Protein AF-A0A3S5DZ19-F1 (afdb_monomer_lite)

Sequence (237 aa):
MYEDTLISDLDTAAKLYGNTVQTATYEDATFFAKGDQDLDKLIEKIKALDIPWNYYDLVKSSSNYPALQKSISSMFQVANYLFIGSLIFASLLLTLLLVLWLNARRREVGILLALGLSKVQIAGQFVAELVMISIPAFLLSYGVAGLLAKAVGDTVLKNVTSGIAKQMAQESSAANLGGGAEAESFSKTLTDIHMDIQPSQLLVIVLVGGLLLILVSILSSQWLLHKKPKELLVDVE

Radius of gyration: 31.12 Å; chains: 1; bounding box: 56×42×101 Å

Secondary structure (DSSP, 8-state):
---------HHHHHHHTT--TTTPPPS----PPPTTS-HHHHHHHHHTSS--TTS-----TTTS-HHHHHHHHHHHHHHHHHHHHHHHHHHHHHHHHHHHHHHHTHHHHHHHHHTT--HHHHHHHHHHHHHHHHHHHHHHHHHHHHHHHHHHHHHHHHHHHHHHHHHHHHHHHHTT----HHHHHGGGS---------HHHHHHHHHHHHHHHHHHHHHHHHHHHTS-HHHHHHTT-

Organism: NCBI:txid78535

pLDDT: mean 70.35, std 13.46, range [38.16, 88.81]

Structure (mmCIF, N/CA/C/O backbone):
data_AF-A0A3S5DZ19-F1
#
_entry.id   AF-A0A3S5DZ19-F1
#
loop_
_atom_site.group_PDB
_atom_site.id
_atom_site.type_symbol
_atom_site.label_atom_id
_atom_site.label_alt_id
_atom_site.label_comp_id
_atom_site.label_asym_id
_atom_site.label_entity_id
_atom_site.label_seq_id
_atom_site.pdbx_PDB_ins_code
_atom_site.Cartn_x
_atom_site.Cartn_y
_atom_site.Cartn_z
_atom_site.occupancy
_atom_site.B_iso_or_equiv
_atom_site.auth_seq_id
_atom_site.auth_comp_id
_atom_site.auth_asym_id
_atom_site.auth_atom_id
_atom_site.pdbx_PDB_model_num
ATOM 1 N N . MET A 1 1 ? 22.708 19.671 -41.257 1.00 38.16 1 MET A N 1
ATOM 2 C CA . MET A 1 1 ? 22.279 19.088 -42.542 1.00 38.16 1 MET A CA 1
ATOM 3 C C . MET A 1 1 ? 20.904 18.502 -42.303 1.00 38.16 1 MET A C 1
ATOM 5 O O . MET A 1 1 ? 20.713 17.931 -41.240 1.00 38.16 1 MET A O 1
ATOM 9 N N . TYR A 1 2 ? 19.946 18.755 -43.191 1.00 42.91 2 TYR A N 1
ATOM 10 C CA . TYR A 1 2 ? 18.618 18.148 -43.096 1.00 42.91 2 TYR A CA 1
ATOM 11 C C . TYR A 1 2 ? 18.721 16.746 -43.689 1.00 42.91 2 TYR A C 1
ATOM 13 O O . TYR A 1 2 ? 19.222 16.597 -44.801 1.00 42.91 2 TYR A O 1
ATOM 21 N N . GLU A 1 3 ? 18.346 15.741 -42.911 1.00 55.59 3 GLU A N 1
ATOM 22 C CA . GLU A 1 3 ? 18.339 14.346 -43.328 1.00 55.59 3 GLU A CA 1
ATOM 23 C C . GLU A 1 3 ? 16.883 13.954 -43.565 1.00 55.59 3 GLU A C 1
ATOM 25 O O . GLU A 1 3 ? 16.074 13.955 -42.637 1.00 55.59 3 GLU A O 1
ATOM 30 N N . ASP A 1 4 ? 16.533 13.693 -44.822 1.00 62.00 4 ASP A N 1
ATOM 31 C CA . ASP A 1 4 ? 15.195 13.241 -45.188 1.00 62.00 4 ASP A CA 1
ATOM 32 C C . ASP A 1 4 ? 15.165 11.712 -45.129 1.00 62.00 4 ASP A C 1
ATOM 34 O O . ASP A 1 4 ? 15.813 11.024 -45.917 1.00 62.00 4 ASP A O 1
ATOM 38 N N . THR A 1 5 ? 14.416 11.170 -44.169 1.00 77.19 5 THR A N 1
ATOM 39 C CA . THR A 1 5 ? 14.221 9.722 -44.024 1.00 77.19 5 THR A CA 1
ATOM 40 C C . THR A 1 5 ? 13.045 9.264 -44.881 1.00 77.19 5 THR A C 1
ATOM 42 O O . THR A 1 5 ? 11.920 9.733 -44.701 1.00 77.19 5 THR A O 1
ATOM 45 N N . LEU A 1 6 ? 13.281 8.312 -45.785 1.00 71.56 6 LEU A N 1
ATOM 46 C CA . LEU A 1 6 ? 12.246 7.700 -46.617 1.00 71.56 6 LEU A CA 1
ATOM 47 C C . LEU A 1 6 ? 12.079 6.223 -46.245 1.00 71.56 6 LEU A C 1
ATOM 49 O O . LEU A 1 6 ? 13.040 5.461 -46.263 1.00 71.56 6 LEU A O 1
ATOM 53 N N . ILE A 1 7 ? 10.851 5.819 -45.915 1.00 82.00 7 ILE A N 1
ATOM 54 C CA . ILE A 1 7 ? 10.509 4.440 -45.540 1.00 82.00 7 ILE A CA 1
ATOM 55 C C . ILE A 1 7 ? 9.793 3.790 -46.725 1.00 82.00 7 ILE A C 1
ATOM 57 O O . ILE A 1 7 ? 8.802 4.326 -47.223 1.00 82.00 7 ILE A O 1
ATOM 61 N N . SER A 1 8 ? 10.287 2.643 -47.186 1.00 83.19 8 SER A N 1
ATOM 62 C CA . SER A 1 8 ? 9.725 1.916 -48.327 1.00 83.19 8 SER A CA 1
ATOM 63 C C . SER A 1 8 ? 9.872 0.405 -48.151 1.00 83.19 8 SER A C 1
ATOM 65 O O . SER A 1 8 ? 10.503 -0.062 -47.201 1.00 83.19 8 SER A O 1
ATOM 67 N N . ASP A 1 9 ? 9.256 -0.362 -49.046 1.00 86.88 9 ASP A N 1
ATOM 68 C CA . ASP A 1 9 ? 9.395 -1.812 -49.079 1.00 86.88 9 ASP A CA 1
ATOM 69 C C . ASP A 1 9 ? 10.802 -2.242 -49.536 1.00 86.88 9 ASP A C 1
ATOM 71 O O . ASP A 1 9 ? 11.569 -1.473 -50.124 1.00 86.88 9 ASP A O 1
ATOM 75 N N . LEU A 1 10 ? 11.136 -3.503 -49.256 1.00 82.81 10 LEU A N 1
ATOM 76 C CA . LEU A 1 10 ? 12.466 -4.061 -49.493 1.00 82.81 10 LEU A CA 1
ATOM 77 C C . LEU A 1 10 ? 12.832 -4.114 -50.985 1.00 82.81 10 LEU A C 1
ATOM 79 O O . LEU A 1 10 ? 13.998 -3.926 -51.332 1.00 82.81 10 LEU A O 1
ATOM 83 N N . ASP A 1 11 ? 11.851 -4.356 -51.862 1.00 83.88 11 ASP A N 1
ATOM 84 C CA . ASP A 1 11 ? 12.062 -4.415 -53.311 1.00 83.88 11 ASP A CA 1
ATOM 85 C C . ASP A 1 11 ? 12.388 -3.028 -53.868 1.00 83.88 11 ASP A C 1
ATOM 87 O O . ASP A 1 11 ? 13.305 -2.874 -54.682 1.00 83.88 11 ASP A O 1
ATOM 91 N N . THR A 1 12 ? 11.655 -2.010 -53.421 1.00 83.81 12 THR A N 1
ATOM 92 C CA . THR A 1 12 ? 11.880 -0.614 -53.805 1.00 83.81 12 THR A CA 1
ATOM 93 C C . THR A 1 12 ? 13.217 -0.103 -53.272 1.00 83.81 12 THR A C 1
ATOM 95 O O . THR A 1 12 ? 13.976 0.506 -54.031 1.00 83.81 12 THR A O 1
ATOM 98 N N . ALA A 1 13 ? 13.555 -0.413 -52.016 1.00 82.81 13 ALA A N 1
ATOM 99 C CA . ALA A 1 13 ? 14.845 -0.060 -51.425 1.00 82.81 13 ALA A CA 1
ATOM 100 C C . ALA A 1 13 ? 16.015 -0.726 -52.170 1.00 82.81 13 ALA A C 1
ATOM 102 O O . ALA A 1 13 ? 16.969 -0.048 -52.550 1.00 82.81 13 ALA A O 1
ATOM 103 N N . ALA A 1 14 ? 15.927 -2.027 -52.465 1.00 81.75 14 ALA A N 1
ATOM 104 C CA . ALA A 1 14 ? 16.977 -2.736 -53.197 1.00 81.75 14 ALA A CA 1
ATOM 105 C C . ALA A 1 14 ? 17.193 -2.151 -54.604 1.00 81.75 14 ALA A C 1
ATOM 107 O O . ALA A 1 14 ? 18.335 -1.888 -54.989 1.00 81.75 14 ALA A O 1
ATOM 108 N N . LYS A 1 15 ? 16.107 -1.863 -55.340 1.00 83.94 15 LYS A N 1
ATOM 109 C CA . LYS A 1 15 ? 16.171 -1.250 -56.679 1.00 83.94 15 LYS A CA 1
ATOM 110 C C . LYS A 1 15 ? 16.785 0.145 -56.667 1.00 83.94 15 LYS A C 1
ATOM 112 O O . LYS A 1 15 ? 17.516 0.478 -57.597 1.00 83.94 15 LYS A O 1
ATOM 117 N N . LEU A 1 16 ? 16.509 0.947 -55.636 1.00 81.19 16 LEU A N 1
ATOM 118 C CA . LEU A 1 16 ? 17.067 2.295 -55.495 1.00 81.19 16 LEU A CA 1
ATOM 119 C C . LEU A 1 16 ? 18.602 2.273 -55.435 1.00 81.19 16 LEU A C 1
ATOM 121 O O . LEU A 1 16 ? 19.254 3.133 -56.019 1.00 81.19 16 LEU A O 1
ATOM 125 N N . TYR A 1 17 ? 19.170 1.246 -54.801 1.00 77.06 17 TYR A N 1
ATOM 126 C CA . TYR A 1 17 ? 20.616 1.019 -54.733 1.00 77.06 17 TYR A CA 1
ATOM 127 C C . TYR A 1 17 ? 21.171 0.187 -55.904 1.00 77.06 17 TYR A C 1
ATOM 129 O O . TYR A 1 17 ? 22.333 -0.211 -55.875 1.00 77.06 17 TYR A O 1
ATOM 137 N N . GLY A 1 18 ? 20.365 -0.086 -56.938 1.00 80.38 18 GLY A N 1
ATOM 138 C CA . GLY A 1 18 ? 20.775 -0.876 -58.104 1.00 80.38 18 GLY A CA 1
ATOM 139 C C . GLY A 1 18 ? 20.931 -2.376 -57.831 1.00 80.38 18 GLY A C 1
ATOM 140 O O . GLY A 1 18 ? 21.549 -3.079 -58.628 1.00 80.38 18 GLY A O 1
ATOM 141 N N . ASN A 1 19 ? 20.371 -2.871 -56.725 1.00 81.38 19 ASN A N 1
ATOM 142 C CA . ASN A 1 19 ? 20.463 -4.259 -56.285 1.00 81.38 19 ASN A CA 1
ATOM 143 C C . ASN A 1 19 ? 19.134 -5.010 -56.454 1.00 81.38 19 ASN A C 1
ATOM 145 O O . ASN A 1 19 ? 18.061 -4.432 -56.627 1.00 81.38 19 ASN A O 1
ATOM 149 N N . THR A 1 20 ? 19.208 -6.337 -56.371 1.00 80.38 20 THR A N 1
ATOM 150 C CA . THR A 1 20 ? 18.035 -7.194 -56.152 1.00 80.38 20 THR A CA 1
ATOM 151 C C . THR A 1 20 ? 17.907 -7.499 -54.662 1.00 80.38 20 THR A C 1
ATOM 153 O O . THR A 1 20 ? 18.898 -7.432 -53.940 1.00 80.38 20 THR A O 1
ATOM 156 N N . VAL A 1 21 ? 16.722 -7.893 -54.190 1.00 73.88 21 VAL A N 1
ATOM 157 C CA . VAL A 1 21 ? 16.501 -8.289 -52.781 1.00 73.88 21 VAL A CA 1
ATOM 158 C C . VAL A 1 21 ? 17.480 -9.375 -52.303 1.00 73.88 21 VAL A C 1
ATOM 160 O O . VAL A 1 21 ? 17.813 -9.448 -51.130 1.00 73.88 21 VAL A O 1
ATOM 163 N N . GLN A 1 22 ? 17.988 -10.207 -53.212 1.00 72.94 22 GLN A N 1
ATOM 164 C CA . GLN A 1 22 ? 18.919 -11.293 -52.886 1.00 72.94 22 GLN A CA 1
ATOM 165 C C . GLN A 1 22 ? 20.384 -10.839 -52.819 1.00 72.94 22 GLN A C 1
ATOM 167 O O . GLN A 1 22 ? 21.207 -11.532 -52.229 1.00 72.94 22 GLN A O 1
ATOM 172 N N . THR A 1 23 ? 20.718 -9.703 -53.437 1.00 73.94 23 THR A N 1
ATOM 173 C CA . THR A 1 23 ? 22.086 -9.160 -53.498 1.00 73.94 23 THR A CA 1
ATOM 174 C C . THR A 1 23 ? 22.256 -7.892 -52.667 1.00 73.94 23 THR A C 1
ATOM 176 O O . THR A 1 23 ? 23.359 -7.360 -52.592 1.00 73.94 23 THR A O 1
ATOM 179 N N . ALA A 1 24 ? 21.173 -7.384 -52.080 1.00 75.81 24 ALA A N 1
ATOM 180 C CA . ALA A 1 24 ? 21.202 -6.226 -51.207 1.00 75.81 24 ALA A CA 1
ATOM 181 C C . ALA A 1 24 ? 21.852 -6.588 -49.864 1.00 75.81 24 ALA A C 1
ATOM 183 O O . ALA A 1 24 ? 21.529 -7.605 -49.251 1.00 75.81 24 ALA A O 1
ATOM 184 N N . THR A 1 25 ? 22.759 -5.731 -49.400 1.00 74.31 25 THR A N 1
ATOM 185 C CA . THR A 1 25 ? 23.311 -5.820 -48.048 1.00 74.31 25 THR A CA 1
ATOM 186 C C . THR A 1 25 ? 22.323 -5.183 -47.082 1.00 74.31 25 THR A C 1
ATOM 188 O O . THR A 1 25 ? 21.996 -4.006 -47.222 1.00 74.31 25 THR A O 1
ATOM 191 N N . TYR A 1 26 ? 21.857 -5.959 -46.109 1.00 73.94 26 TYR A N 1
ATOM 192 C CA . TYR A 1 26 ? 21.023 -5.466 -45.019 1.00 73.94 26 TYR A CA 1
ATOM 193 C C . TYR A 1 26 ? 21.904 -5.158 -43.816 1.00 73.94 26 TYR A C 1
ATOM 195 O O . TYR A 1 26 ? 22.732 -5.983 -43.436 1.00 73.94 26 TYR A O 1
ATOM 203 N N . GLU A 1 27 ? 21.732 -3.966 -43.256 1.00 70.69 27 GLU A N 1
ATOM 204 C CA . GLU A 1 27 ? 22.494 -3.503 -42.096 1.00 70.69 27 GLU A CA 1
ATOM 205 C C . GLU A 1 27 ? 21.932 -4.105 -40.804 1.00 70.69 27 GLU A C 1
ATOM 207 O O . GLU A 1 27 ? 22.664 -4.754 -40.066 1.00 70.69 27 GLU A O 1
ATOM 212 N N . ASP A 1 28 ? 20.610 -4.016 -40.616 1.00 72.38 28 ASP A N 1
ATOM 213 C CA . ASP A 1 28 ? 19.926 -4.489 -39.413 1.00 72.38 28 ASP A CA 1
ATOM 214 C C . ASP A 1 28 ? 18.704 -5.361 -39.727 1.00 72.38 28 ASP A C 1
ATOM 216 O O . ASP A 1 28 ? 17.971 -5.146 -40.696 1.00 72.38 28 ASP A O 1
ATOM 220 N N . ALA A 1 29 ? 18.429 -6.320 -38.838 1.00 76.69 29 ALA A N 1
ATOM 221 C CA . ALA A 1 29 ? 17.203 -7.112 -38.838 1.00 76.69 29 ALA A CA 1
ATOM 222 C C . ALA A 1 29 ? 16.607 -7.167 -37.425 1.00 76.69 29 ALA A C 1
ATOM 224 O O . ALA A 1 29 ? 17.238 -7.642 -36.481 1.00 76.69 29 ALA A O 1
ATOM 225 N N . THR A 1 30 ? 15.365 -6.698 -37.277 1.00 77.00 30 THR A N 1
ATOM 226 C CA . THR A 1 30 ? 14.659 -6.692 -35.987 1.00 77.00 30 THR A CA 1
ATOM 227 C C . THR A 1 30 ? 13.645 -7.828 -35.918 1.00 77.00 30 THR A C 1
ATOM 229 O O . THR A 1 30 ? 12.773 -7.950 -36.777 1.00 77.00 30 THR A O 1
ATOM 232 N N . PHE A 1 31 ? 13.718 -8.630 -34.854 1.00 78.25 31 PHE A N 1
ATOM 233 C CA . PHE A 1 31 ? 12.795 -9.735 -34.597 1.00 78.25 31 PHE A CA 1
ATOM 234 C C . PHE A 1 31 ? 12.002 -9.491 -33.312 1.00 78.25 31 PHE A C 1
ATOM 236 O O . PHE A 1 31 ? 12.565 -9.131 -32.278 1.00 78.25 31 PHE A O 1
ATOM 243 N N . PHE A 1 32 ? 10.691 -9.733 -33.359 1.00 73.62 32 PHE A N 1
ATOM 244 C CA . PHE A 1 32 ? 9.799 -9.560 -32.213 1.00 73.62 32 PHE A CA 1
ATOM 245 C C . PHE A 1 32 ? 9.450 -10.913 -31.585 1.00 73.62 32 PHE A C 1
ATOM 247 O O . PHE A 1 32 ? 8.895 -11.794 -32.243 1.00 73.62 32 PHE A O 1
ATOM 254 N N . ALA A 1 33 ? 9.750 -11.072 -30.295 1.00 72.25 33 ALA A N 1
ATOM 255 C CA . ALA A 1 33 ? 9.323 -12.228 -29.513 1.00 72.25 33 ALA A CA 1
ATOM 256 C C . ALA A 1 33 ? 7.895 -12.025 -28.979 1.00 72.25 33 ALA A C 1
ATOM 258 O O . ALA A 1 33 ? 7.513 -10.913 -28.608 1.00 72.25 33 ALA A O 1
ATOM 259 N N . LYS A 1 34 ? 7.104 -13.103 -28.897 1.00 72.31 34 LYS A N 1
ATOM 260 C CA . LYS A 1 34 ? 5.821 -13.074 -28.176 1.00 72.31 34 LYS A CA 1
ATOM 261 C C . LYS A 1 34 ? 6.078 -12.860 -26.678 1.00 72.31 34 LYS A C 1
ATOM 263 O O . LYS A 1 34 ? 7.002 -13.449 -26.123 1.00 72.31 34 LYS A O 1
ATOM 268 N N . GLY A 1 35 ? 5.271 -12.004 -26.043 1.00 59.75 35 GLY A N 1
ATOM 269 C CA . GLY A 1 35 ? 5.523 -11.469 -24.695 1.00 59.75 35 GLY A CA 1
ATOM 270 C C . GLY A 1 35 ? 5.479 -12.471 -23.534 1.00 59.75 35 GLY A C 1
ATOM 271 O O . GLY A 1 35 ? 5.797 -12.094 -22.412 1.00 59.75 35 GLY A O 1
ATOM 272 N N . ASP A 1 36 ? 5.099 -13.725 -23.777 1.00 63.50 36 ASP A N 1
ATOM 273 C CA . ASP A 1 36 ? 5.035 -14.803 -22.784 1.00 63.50 36 ASP A CA 1
ATOM 274 C C . ASP A 1 36 ? 6.300 -15.682 -22.738 1.00 63.50 36 ASP A C 1
ATOM 276 O O . ASP A 1 36 ? 6.377 -16.602 -21.923 1.00 63.50 36 ASP A O 1
ATOM 280 N N . GLN A 1 37 ? 7.296 -15.424 -23.595 1.00 65.06 37 GLN A N 1
ATOM 281 C CA . GLN A 1 37 ? 8.499 -16.251 -23.685 1.00 65.06 37 GLN A CA 1
ATOM 282 C C . GLN A 1 37 ? 9.704 -15.670 -22.944 1.00 65.06 37 GLN A C 1
ATOM 284 O O . GLN A 1 37 ? 9.968 -14.469 -22.946 1.00 65.06 37 GLN A O 1
ATOM 289 N N . ASP A 1 38 ? 10.481 -16.576 -22.352 1.00 71.69 38 ASP A N 1
ATOM 290 C CA . ASP A 1 38 ? 11.775 -16.288 -21.743 1.00 71.69 38 ASP A CA 1
ATOM 291 C C . ASP A 1 38 ? 12.784 -15.892 -22.836 1.00 71.69 38 ASP A C 1
ATOM 293 O O . ASP A 1 38 ? 13.252 -16.723 -23.623 1.00 71.69 38 ASP A O 1
ATOM 297 N N . LEU A 1 39 ? 13.073 -14.591 -22.904 1.00 68.81 39 LEU A N 1
ATOM 298 C CA . LEU A 1 39 ? 13.900 -13.990 -23.947 1.00 68.81 39 LEU A CA 1
ATOM 299 C C . LEU A 1 39 ? 15.351 -14.495 -23.907 1.00 68.81 39 LEU A C 1
ATOM 301 O O . LEU A 1 39 ? 15.996 -14.549 -24.952 1.00 68.81 39 LEU A O 1
ATOM 305 N N . ASP A 1 40 ? 15.856 -14.902 -22.739 1.00 71.44 40 ASP A N 1
ATOM 306 C CA . ASP A 1 40 ? 17.218 -15.431 -22.603 1.00 71.44 40 ASP A CA 1
ATOM 307 C C . ASP A 1 40 ? 17.328 -16.827 -23.223 1.00 71.44 40 ASP A C 1
ATOM 309 O O . ASP A 1 40 ? 18.227 -17.088 -24.027 1.00 71.44 40 ASP A O 1
ATOM 313 N N . LYS A 1 41 ? 16.333 -17.686 -22.971 1.00 76.69 41 LYS A N 1
ATOM 314 C CA . LYS A 1 41 ? 16.242 -19.009 -23.613 1.00 76.69 41 LYS A CA 1
ATOM 315 C C . LYS A 1 41 ? 16.015 -18.919 -25.118 1.00 76.69 41 LYS A C 1
ATOM 317 O O . LYS A 1 41 ? 16.477 -19.779 -25.866 1.00 76.69 41 LYS A O 1
ATOM 322 N N . LEU A 1 42 ? 15.278 -17.907 -25.578 1.00 78.62 42 LEU A N 1
ATOM 323 C CA . LEU A 1 42 ? 15.067 -17.679 -27.007 1.00 78.62 42 LEU A CA 1
ATOM 324 C C . LEU A 1 42 ? 16.378 -17.296 -27.706 1.00 78.62 42 LEU A C 1
ATOM 326 O O . LEU A 1 42 ? 16.678 -17.834 -28.767 1.00 78.62 42 LEU A O 1
ATOM 330 N N . ILE A 1 43 ? 17.175 -16.418 -27.098 1.00 77.44 43 ILE A N 1
ATOM 331 C CA . ILE A 1 43 ? 18.477 -15.998 -27.635 1.00 77.44 43 ILE A CA 1
ATOM 332 C C . ILE A 1 43 ? 19.462 -17.162 -27.682 1.00 77.44 43 ILE A C 1
ATOM 334 O O . ILE A 1 43 ? 20.174 -17.314 -28.673 1.00 77.44 43 ILE A O 1
ATOM 338 N N . GLU A 1 44 ? 19.481 -18.005 -26.651 1.00 79.81 44 GLU A N 1
ATOM 339 C CA . GLU A 1 44 ? 20.310 -19.213 -26.630 1.00 79.81 44 GLU A CA 1
ATOM 340 C C . GLU A 1 44 ? 19.943 -20.163 -27.778 1.00 79.81 44 GLU A C 1
ATOM 342 O O . GLU A 1 44 ? 20.818 -20.627 -28.509 1.00 79.81 44 GLU A O 1
ATOM 347 N N . LYS A 1 45 ? 18.639 -20.370 -28.014 1.00 81.00 45 LYS A N 1
ATOM 348 C CA . LYS A 1 45 ? 18.156 -21.140 -29.167 1.00 81.00 45 LYS A CA 1
ATOM 349 C C . LYS A 1 45 ? 18.555 -20.507 -30.492 1.00 81.00 45 LYS A C 1
ATOM 351 O O . LYS A 1 45 ? 18.927 -21.245 -31.392 1.00 81.00 45 LYS A O 1
ATOM 356 N N . ILE A 1 46 ? 18.484 -19.180 -30.616 1.00 81.12 46 ILE A N 1
ATOM 357 C CA . ILE A 1 46 ? 18.851 -18.479 -31.851 1.00 81.12 46 ILE A CA 1
ATOM 358 C C . ILE A 1 46 ? 20.344 -18.652 -32.138 1.00 81.12 46 ILE A C 1
ATOM 360 O O . ILE A 1 46 ? 20.695 -19.029 -33.249 1.00 81.12 46 ILE A O 1
ATOM 364 N N . LYS A 1 47 ? 21.213 -18.473 -31.137 1.00 78.88 47 LYS A N 1
ATOM 365 C CA . LYS A 1 47 ? 22.667 -18.673 -31.277 1.00 78.88 47 LYS A CA 1
ATOM 366 C C . LYS A 1 47 ? 23.061 -20.108 -31.634 1.00 78.88 47 LYS A C 1
ATOM 368 O O . LYS A 1 47 ? 24.133 -20.317 -32.187 1.00 78.88 47 LYS A O 1
ATOM 373 N N . ALA A 1 48 ? 22.205 -21.082 -31.331 1.00 81.88 48 ALA A N 1
ATOM 374 C CA . ALA A 1 48 ? 22.403 -22.473 -31.719 1.00 81.88 48 ALA A CA 1
ATOM 375 C C . ALA A 1 48 ? 22.057 -22.765 -33.195 1.00 81.88 48 ALA A C 1
ATOM 377 O O . ALA A 1 48 ? 22.298 -23.884 -33.648 1.00 81.88 48 ALA A O 1
ATOM 378 N N . LEU A 1 49 ? 21.493 -21.808 -33.950 1.00 81.69 49 LEU A N 1
ATOM 379 C CA . LEU A 1 49 ? 21.323 -21.959 -35.398 1.00 81.69 49 LEU A CA 1
ATOM 380 C C . LEU A 1 49 ? 22.669 -21.834 -36.122 1.00 81.69 49 LEU A C 1
ATOM 382 O O . LEU A 1 49 ? 23.553 -21.082 -35.707 1.00 81.69 49 LEU A O 1
ATOM 386 N N . ASP A 1 50 ? 22.766 -22.539 -37.250 1.00 76.81 50 ASP A N 1
ATOM 387 C CA . ASP A 1 50 ? 23.906 -22.528 -38.172 1.00 76.81 50 ASP A CA 1
ATOM 388 C C . ASP A 1 50 ? 23.941 -21.229 -38.996 1.00 76.81 50 ASP A C 1
ATOM 390 O O . ASP A 1 50 ? 23.690 -21.195 -40.199 1.00 76.81 50 ASP A O 1
ATOM 394 N N . ILE A 1 51 ? 24.160 -20.120 -38.295 1.00 78.75 51 ILE A N 1
ATOM 395 C CA . ILE A 1 51 ? 24.341 -18.783 -38.853 1.00 78.75 51 ILE A CA 1
ATOM 396 C C . ILE A 1 51 ? 25.813 -18.418 -38.639 1.00 78.75 51 ILE A C 1
ATOM 398 O O . ILE A 1 51 ? 26.362 -18.690 -37.568 1.00 78.75 51 ILE A O 1
ATOM 402 N N . PRO A 1 52 ? 26.492 -17.801 -39.618 1.00 76.12 52 PRO A N 1
ATOM 403 C CA . PRO A 1 52 ? 27.883 -17.400 -39.463 1.00 76.12 52 PRO A CA 1
ATOM 404 C C . PRO A 1 52 ? 27.991 -16.166 -38.550 1.00 76.12 52 PRO A C 1
ATOM 406 O O . PRO A 1 52 ? 28.175 -15.039 -39.007 1.00 76.12 52 PRO A O 1
ATOM 409 N N . TRP A 1 53 ? 27.911 -16.396 -37.237 1.00 77.56 53 TRP A N 1
ATOM 410 C CA . TRP A 1 53 ? 27.947 -15.388 -36.165 1.00 77.56 53 TRP A CA 1
ATOM 411 C C . TRP A 1 53 ? 29.220 -14.527 -36.131 1.00 77.56 53 TRP A C 1
ATOM 413 O O . TRP A 1 53 ? 29.259 -13.526 -35.433 1.00 77.56 53 TRP A O 1
ATOM 423 N N . ASN A 1 54 ? 30.249 -14.866 -36.912 1.00 75.12 54 ASN A N 1
ATOM 424 C CA . ASN A 1 54 ? 31.438 -14.024 -37.083 1.00 75.12 54 ASN A CA 1
ATOM 425 C C . ASN A 1 54 ? 31.151 -12.711 -37.836 1.00 75.12 54 ASN A C 1
ATOM 427 O O . ASN A 1 54 ? 31.972 -11.801 -37.781 1.00 75.12 54 ASN A O 1
ATOM 431 N N . TYR A 1 55 ? 30.026 -12.628 -38.556 1.00 70.56 55 TYR A N 1
ATOM 432 C CA . TYR A 1 55 ? 29.619 -11.444 -39.322 1.00 70.56 55 TYR A CA 1
ATOM 433 C C . TYR A 1 55 ? 28.417 -10.707 -38.718 1.00 70.56 55 TYR A C 1
ATOM 435 O O . TYR A 1 55 ? 28.049 -9.653 -39.229 1.00 70.56 55 TYR A O 1
ATOM 443 N N . TYR A 1 56 ? 27.793 -11.251 -37.668 1.00 74.25 56 TYR A N 1
ATOM 444 C CA . TYR A 1 56 ? 26.522 -10.755 -37.143 1.00 74.25 56 TYR A CA 1
ATOM 445 C C . TYR A 1 56 ? 26.526 -10.719 -35.620 1.00 74.25 56 TYR A C 1
ATOM 447 O O . TYR A 1 56 ? 26.736 -11.746 -34.973 1.00 74.25 56 TYR A O 1
ATOM 455 N N . ASP A 1 57 ? 26.181 -9.564 -35.057 1.00 70.50 57 ASP A N 1
ATOM 456 C CA . ASP A 1 57 ? 25.971 -9.410 -33.623 1.00 70.50 57 ASP A CA 1
ATOM 457 C C . ASP A 1 57 ? 24.484 -9.509 -33.276 1.00 70.50 57 ASP A C 1
ATOM 459 O O . ASP A 1 57 ? 23.646 -8.733 -33.732 1.00 70.50 57 ASP A O 1
ATOM 463 N N . LEU A 1 58 ? 24.143 -10.475 -32.419 1.00 71.19 58 LEU A N 1
ATOM 464 C CA . LEU A 1 58 ? 22.791 -10.598 -31.884 1.00 71.19 58 LEU A CA 1
ATOM 465 C C . LEU A 1 58 ? 22.639 -9.712 -30.648 1.00 71.19 58 LEU A C 1
ATOM 467 O O . LEU A 1 58 ? 22.948 -10.125 -29.524 1.00 71.19 58 LEU A O 1
ATOM 471 N N . VAL A 1 59 ? 22.121 -8.505 -30.852 1.00 64.12 59 VAL A N 1
ATOM 472 C CA . VAL A 1 59 ? 21.851 -7.559 -29.768 1.00 64.12 59 VAL A CA 1
ATOM 473 C C . VAL A 1 59 ? 20.432 -7.772 -29.241 1.00 64.12 59 VAL A C 1
ATOM 475 O O . VAL A 1 59 ? 19.436 -7.550 -29.928 1.00 64.12 59 VAL A O 1
ATOM 478 N N . LYS A 1 60 ? 20.314 -8.206 -27.981 1.00 63.97 60 LYS A N 1
ATOM 479 C CA . LYS A 1 60 ? 19.023 -8.248 -27.280 1.00 63.97 60 LYS A CA 1
ATOM 480 C C . LYS A 1 60 ? 18.498 -6.817 -27.193 1.00 63.97 60 LYS A C 1
ATOM 482 O O . LYS A 1 60 ? 19.186 -5.961 -26.650 1.00 63.97 60 LYS A O 1
ATOM 487 N N . SER A 1 61 ? 17.257 -6.551 -27.597 1.00 55.28 61 SER A N 1
ATOM 488 C CA . SER A 1 61 ? 16.681 -5.204 -27.428 1.00 55.28 61 SER A CA 1
ATOM 489 C C . SER A 1 61 ? 16.612 -4.764 -25.950 1.00 55.28 61 SER A C 1
ATOM 491 O O . SER A 1 61 ? 16.564 -3.571 -25.667 1.00 55.28 61 SER A O 1
ATOM 493 N N . SER A 1 62 ? 16.678 -5.703 -24.989 1.00 50.69 62 SER A N 1
ATOM 494 C CA . SER A 1 62 ? 16.844 -5.389 -23.558 1.00 50.69 62 SER A CA 1
ATOM 495 C C . SER A 1 62 ? 18.269 -4.955 -23.173 1.00 50.69 62 SER A C 1
ATOM 497 O O . SER A 1 62 ? 18.440 -4.361 -22.115 1.00 50.69 62 SER A O 1
ATOM 499 N N . SER A 1 63 ? 19.279 -5.250 -24.000 1.00 46.28 63 SER A N 1
ATOM 500 C CA . SER A 1 63 ? 20.665 -4.777 -23.862 1.00 46.28 63 SER A CA 1
ATOM 501 C C . SER A 1 63 ? 20.824 -3.312 -24.278 1.00 46.28 63 SER A C 1
ATOM 503 O O . SER A 1 63 ? 21.754 -2.664 -23.813 1.00 46.28 63 SER A O 1
ATOM 505 N N . ASN A 1 64 ? 19.906 -2.767 -25.086 1.00 43.12 64 ASN A N 1
ATOM 506 C CA . ASN A 1 64 ? 19.919 -1.348 -25.464 1.00 43.12 64 ASN A CA 1
ATOM 507 C C . ASN A 1 64 ? 19.192 -0.436 -24.466 1.00 43.12 64 ASN A C 1
ATOM 509 O O . ASN A 1 64 ? 19.324 0.780 -24.548 1.00 43.12 64 ASN A O 1
ATOM 513 N N . TYR A 1 65 ? 18.462 -0.994 -23.492 1.00 49.94 65 TYR A N 1
ATOM 514 C CA . TYR A 1 65 ? 17.783 -0.200 -22.461 1.00 49.94 65 TYR A CA 1
ATOM 515 C C . TYR A 1 65 ? 17.857 -0.791 -21.036 1.00 49.94 65 TYR A C 1
ATOM 517 O O . TYR A 1 65 ? 16.846 -0.788 -20.322 1.00 49.94 65 TYR A O 1
ATOM 525 N N . PRO A 1 66 ? 19.033 -1.246 -20.549 1.00 51.47 66 PRO A N 1
ATOM 526 C CA . PRO A 1 66 ? 19.198 -1.637 -19.146 1.00 51.47 66 PRO A CA 1
ATOM 527 C C . PRO A 1 66 ? 18.837 -0.481 -18.202 1.00 51.47 66 PRO A C 1
ATOM 529 O O . PRO A 1 66 ? 18.278 -0.707 -17.133 1.00 51.47 66 PRO A O 1
ATOM 532 N N . ALA A 1 67 ? 19.041 0.766 -18.638 1.00 50.88 67 ALA A N 1
ATOM 533 C CA . ALA A 1 67 ? 18.599 1.966 -17.937 1.00 50.88 67 ALA A CA 1
ATOM 534 C C . ALA A 1 67 ? 17.069 2.047 -17.767 1.00 50.88 67 ALA A C 1
ATOM 536 O O . ALA A 1 67 ? 16.609 2.396 -16.681 1.00 50.88 67 ALA A O 1
ATOM 537 N N . LEU A 1 68 ? 16.259 1.675 -18.772 1.00 52.84 68 LEU A N 1
ATOM 538 C CA . LEU A 1 68 ? 14.792 1.686 -18.641 1.00 52.84 68 LEU A CA 1
ATOM 539 C C . LEU A 1 68 ? 14.305 0.553 -17.739 1.00 52.84 68 LEU A C 1
ATOM 541 O O . LEU A 1 68 ? 13.456 0.777 -16.879 1.00 52.84 68 LEU A O 1
ATOM 545 N N . GLN A 1 69 ? 14.880 -0.644 -17.863 1.00 52.84 69 GLN A N 1
ATOM 546 C CA . GLN A 1 69 ? 14.533 -1.763 -16.983 1.00 52.84 69 GLN A CA 1
ATOM 547 C C . GLN A 1 69 ? 14.930 -1.478 -15.521 1.00 52.84 69 GLN A C 1
ATOM 549 O O . GLN A 1 69 ? 14.171 -1.770 -14.591 1.00 52.84 69 GLN A O 1
ATOM 554 N N . LYS A 1 70 ? 16.082 -0.832 -15.305 1.00 60.31 70 LYS A N 1
ATOM 555 C CA . LYS A 1 70 ? 16.530 -0.338 -13.994 1.00 60.31 70 LYS A CA 1
ATOM 556 C C . LYS A 1 70 ? 15.637 0.797 -13.484 1.00 60.31 70 LYS A C 1
ATOM 558 O O . LYS A 1 70 ? 15.315 0.818 -12.301 1.00 60.31 70 LYS A O 1
ATOM 563 N N . SER A 1 71 ? 15.162 1.679 -14.363 1.00 56.88 71 SER A N 1
ATOM 564 C CA . SER A 1 71 ? 14.237 2.765 -14.004 1.00 56.88 71 SER A CA 1
ATOM 565 C C . SER A 1 71 ? 12.880 2.235 -13.545 1.00 56.88 71 SER A C 1
ATOM 567 O O . SER A 1 71 ? 12.393 2.608 -12.478 1.00 56.88 71 SER A O 1
ATOM 569 N N . ILE A 1 72 ? 12.309 1.295 -14.299 1.00 63.66 72 ILE A N 1
ATOM 570 C CA . ILE A 1 72 ? 11.031 0.657 -13.973 1.00 63.66 72 ILE A CA 1
ATOM 571 C C . ILE A 1 72 ? 11.152 -0.149 -12.675 1.00 63.66 72 ILE A C 1
ATOM 573 O O . ILE A 1 72 ? 10.327 -0.004 -11.773 1.00 63.66 72 ILE A O 1
ATOM 577 N N . SER A 1 73 ? 12.201 -0.965 -12.533 1.00 65.56 73 SER A N 1
ATOM 578 C CA . SER A 1 73 ? 12.392 -1.769 -11.319 1.00 65.56 73 SER A CA 1
ATOM 579 C C . SER A 1 73 ? 12.654 -0.907 -10.079 1.00 65.56 73 SER A C 1
ATOM 581 O O . SER A 1 73 ? 12.120 -1.212 -9.013 1.00 65.56 73 SER A O 1
ATOM 583 N N . SER A 1 74 ? 13.377 0.210 -10.213 1.00 64.12 74 SER A N 1
ATOM 584 C CA . SER A 1 74 ? 13.583 1.172 -9.120 1.00 64.12 74 SER A CA 1
ATOM 585 C C . SER A 1 74 ? 12.281 1.867 -8.710 1.00 64.12 74 SER A C 1
ATOM 587 O O . SER A 1 74 ? 12.030 2.025 -7.516 1.00 64.12 74 SER A O 1
ATOM 589 N N . MET A 1 75 ? 11.406 2.218 -9.663 1.00 69.38 75 MET A N 1
ATOM 590 C CA . MET A 1 75 ? 10.068 2.740 -9.345 1.00 69.38 75 MET A CA 1
ATOM 591 C C . MET A 1 75 ? 9.228 1.726 -8.568 1.00 69.38 75 MET A C 1
ATOM 593 O O . MET A 1 75 ? 8.627 2.088 -7.556 1.00 69.38 75 MET A O 1
ATOM 597 N N . PHE A 1 76 ? 9.221 0.458 -8.990 1.00 68.12 76 PHE A N 1
ATOM 598 C CA . PHE A 1 76 ? 8.506 -0.594 -8.262 1.00 68.12 76 PHE A CA 1
ATOM 599 C C . PHE A 1 76 ? 9.059 -0.802 -6.849 1.00 68.12 76 PHE A C 1
ATOM 601 O O . PHE A 1 76 ? 8.281 -0.985 -5.915 1.00 68.12 76 PHE A O 1
ATOM 608 N N . GLN A 1 77 ? 10.379 -0.725 -6.659 1.00 71.81 77 GLN A N 1
ATOM 609 C CA . GLN A 1 77 ? 10.986 -0.828 -5.328 1.00 71.81 77 GLN A CA 1
ATOM 610 C C . GLN A 1 77 ? 10.579 0.336 -4.420 1.00 71.81 77 GLN A C 1
ATOM 612 O O . GLN A 1 77 ? 10.181 0.103 -3.279 1.00 71.81 77 GLN A O 1
ATOM 617 N N . VAL A 1 78 ? 10.608 1.575 -4.920 1.00 71.94 78 VAL A N 1
ATOM 618 C CA . VAL A 1 78 ? 10.178 2.749 -4.143 1.00 71.94 78 VAL A CA 1
ATOM 619 C C . VAL A 1 78 ? 8.688 2.682 -3.816 1.00 71.94 78 VAL A C 1
ATOM 621 O O . VAL A 1 78 ? 8.307 2.936 -2.673 1.00 71.94 78 VAL A O 1
ATOM 624 N N . ALA A 1 79 ? 7.853 2.271 -4.773 1.00 74.44 79 ALA A N 1
ATOM 625 C CA . ALA A 1 79 ? 6.432 2.043 -4.532 1.00 74.44 79 ALA A CA 1
ATOM 626 C C . ALA A 1 79 ? 6.208 0.969 -3.456 1.00 74.44 79 ALA A C 1
ATOM 628 O O . ALA A 1 79 ? 5.398 1.167 -2.552 1.00 74.44 79 ALA A O 1
ATOM 629 N N . ASN A 1 80 ? 6.968 -0.129 -3.492 1.00 79.31 80 ASN A N 1
ATOM 630 C CA . ASN A 1 80 ? 6.865 -1.198 -2.502 1.00 79.31 80 ASN A CA 1
ATOM 631 C C . ASN A 1 80 ? 7.321 -0.744 -1.104 1.00 79.31 80 ASN A C 1
ATOM 633 O O . ASN A 1 80 ? 6.653 -1.033 -0.112 1.00 79.31 80 ASN A O 1
ATOM 637 N N . TYR A 1 81 ? 8.414 0.019 -1.004 1.00 81.81 81 TYR A N 1
ATOM 638 C CA . TYR A 1 81 ? 8.860 0.581 0.275 1.00 81.81 81 TYR A CA 1
ATOM 639 C C . TYR A 1 81 ? 7.862 1.581 0.852 1.00 81.81 81 TYR A C 1
ATOM 641 O O . TYR A 1 81 ? 7.606 1.551 2.055 1.00 81.81 81 TYR A O 1
ATOM 649 N N . LEU A 1 82 ? 7.262 2.428 0.013 1.00 83.81 82 LEU A N 1
ATOM 650 C CA . LEU A 1 82 ? 6.192 3.326 0.444 1.00 83.81 82 LEU A CA 1
ATOM 651 C C . LEU A 1 82 ? 4.958 2.551 0.893 1.00 83.81 82 LEU A C 1
ATOM 653 O O . LEU A 1 82 ? 4.387 2.879 1.930 1.00 83.81 82 LEU A O 1
ATOM 657 N N . PHE A 1 83 ? 4.582 1.498 0.169 1.00 82.44 83 PHE A N 1
ATOM 658 C CA . PHE A 1 83 ? 3.457 0.649 0.539 1.00 82.44 83 PHE A CA 1
ATOM 659 C C . PHE A 1 83 ? 3.679 -0.000 1.911 1.00 82.44 83 PHE A C 1
ATOM 661 O O . PHE A 1 83 ? 2.892 0.219 2.831 1.00 82.44 83 PHE A O 1
ATOM 668 N N . ILE A 1 84 ? 4.794 -0.709 2.094 1.00 84.00 84 ILE A N 1
ATOM 669 C CA . ILE A 1 84 ? 5.128 -1.388 3.356 1.00 84.00 84 ILE A CA 1
ATOM 670 C C . ILE A 1 84 ? 5.315 -0.379 4.495 1.00 84.00 84 ILE A C 1
ATOM 672 O O . ILE A 1 84 ? 4.784 -0.573 5.589 1.00 84.00 84 ILE A O 1
ATOM 676 N N . GLY A 1 85 ? 6.025 0.723 4.242 1.00 88.25 85 GLY A N 1
ATOM 677 C CA . GLY A 1 85 ? 6.232 1.788 5.223 1.00 88.25 85 GLY A CA 1
ATOM 678 C C . GLY A 1 85 ? 4.915 2.419 5.673 1.00 88.25 85 GLY A C 1
ATOM 679 O O . GLY A 1 85 ? 4.697 2.600 6.872 1.00 88.25 85 GLY A O 1
ATOM 680 N N . SER A 1 86 ? 4.000 2.677 4.734 1.00 85.94 86 SER A N 1
ATOM 681 C CA . SER A 1 86 ? 2.664 3.195 5.045 1.00 85.94 86 SER A CA 1
ATOM 682 C C . SER A 1 86 ? 1.827 2.198 5.849 1.00 85.94 86 SER A C 1
ATOM 684 O O . SER A 1 86 ? 1.137 2.607 6.780 1.00 85.94 86 SER A O 1
ATOM 686 N N . LEU A 1 87 ? 1.940 0.896 5.563 1.00 86.38 87 LEU A N 1
ATOM 687 C CA . LEU A 1 87 ? 1.225 -0.159 6.282 1.00 86.38 87 LEU A CA 1
ATOM 688 C C . LEU A 1 87 ? 1.663 -0.225 7.752 1.00 86.38 87 LEU A C 1
ATOM 690 O O . LEU A 1 87 ? 0.827 -0.271 8.657 1.00 86.38 87 LEU A O 1
ATOM 694 N N . ILE A 1 88 ? 2.977 -0.176 7.995 1.00 87.31 88 ILE A N 1
ATOM 695 C CA . ILE A 1 88 ? 3.551 -0.160 9.347 1.00 87.31 88 ILE A CA 1
ATOM 696 C C . ILE A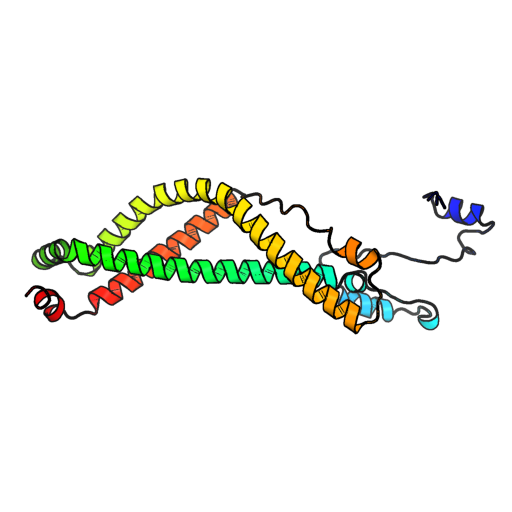 1 88 ? 3.125 1.111 10.085 1.00 87.31 88 ILE A C 1
ATOM 698 O O . ILE A 1 88 ? 2.656 1.039 11.222 1.00 87.31 88 ILE A O 1
ATOM 702 N N . PHE A 1 89 ? 3.253 2.269 9.435 1.00 88.50 89 PHE A N 1
ATOM 703 C CA . PHE A 1 89 ? 2.881 3.552 10.023 1.00 88.50 89 PHE A CA 1
ATOM 704 C C . PHE A 1 89 ? 1.391 3.606 10.387 1.00 88.50 89 PHE A C 1
ATOM 706 O O . PHE A 1 89 ? 1.048 3.974 11.511 1.00 88.50 89 PHE A O 1
ATOM 713 N N . ALA A 1 90 ? 0.510 3.168 9.483 1.00 86.94 90 ALA A N 1
ATOM 714 C CA . ALA A 1 90 ? -0.926 3.083 9.730 1.00 86.94 90 ALA A CA 1
ATOM 715 C C . ALA A 1 90 ? -1.243 2.136 10.895 1.00 86.94 90 ALA A C 1
ATOM 717 O O . ALA A 1 90 ? -2.024 2.494 11.774 1.00 86.94 90 ALA A O 1
ATOM 718 N N . SER A 1 91 ? -0.596 0.967 10.952 1.00 83.94 91 SER A N 1
ATOM 719 C CA . SER A 1 91 ? -0.761 0.010 12.053 1.00 83.94 91 SER A CA 1
ATOM 720 C C . SER A 1 91 ? -0.364 0.610 13.408 1.00 83.94 91 SER A C 1
ATOM 722 O O . SER A 1 91 ? -1.102 0.473 14.388 1.00 83.94 91 SER A O 1
ATOM 724 N N . LEU A 1 92 ? 0.774 1.308 13.479 1.00 87.00 92 LEU A N 1
ATOM 725 C CA . LEU A 1 92 ? 1.230 1.976 14.704 1.00 87.00 92 LEU A CA 1
ATOM 726 C C . LEU A 1 92 ? 0.264 3.081 15.142 1.00 87.00 92 LEU A C 1
ATOM 728 O O . LEU A 1 92 ? -0.133 3.129 16.308 1.00 87.00 92 LEU A O 1
ATOM 732 N N . LEU A 1 93 ? -0.143 3.937 14.205 1.00 88.81 93 LEU A N 1
ATOM 733 C CA . LEU A 1 93 ? -1.045 5.057 14.470 1.00 88.81 93 LEU A CA 1
ATOM 734 C C . LEU A 1 93 ? -2.417 4.565 14.949 1.00 88.81 93 LEU A C 1
ATOM 736 O O . LEU A 1 93 ? -2.957 5.081 15.928 1.00 88.81 93 LEU A O 1
ATOM 740 N N . LEU A 1 94 ? -2.947 3.522 14.311 1.00 85.19 94 LEU A N 1
ATOM 741 C CA . LEU A 1 94 ? -4.215 2.904 14.685 1.00 85.19 94 LEU A CA 1
ATOM 742 C C . LEU A 1 94 ? -4.137 2.241 16.069 1.00 85.19 94 LEU A C 1
ATOM 744 O O . LEU A 1 94 ? -5.037 2.417 16.888 1.00 85.19 94 LEU A O 1
ATOM 748 N N . THR A 1 95 ? -3.038 1.535 16.359 1.00 81.44 95 THR A N 1
ATOM 749 C CA . THR A 1 95 ? -2.796 0.943 17.685 1.00 81.44 95 THR A CA 1
ATOM 750 C C . THR A 1 95 ? -2.788 2.023 18.763 1.00 81.44 95 THR A C 1
ATOM 752 O O . THR A 1 95 ? -3.439 1.868 19.796 1.00 81.44 95 THR A O 1
ATOM 755 N N . LEU A 1 96 ? -2.087 3.133 18.515 1.00 84.94 96 LEU A N 1
ATOM 756 C CA . LEU A 1 96 ? -2.010 4.259 19.442 1.00 84.94 96 LEU A CA 1
ATOM 757 C C . LEU A 1 96 ? -3.391 4.876 19.697 1.00 84.94 96 LEU A C 1
ATOM 759 O O . LEU A 1 96 ? -3.765 5.071 20.855 1.00 84.94 96 LEU A O 1
ATOM 763 N N . LEU A 1 97 ? -4.163 5.135 18.637 1.00 85.12 97 LEU A N 1
ATOM 764 C CA . LEU A 1 97 ? -5.527 5.657 18.750 1.00 85.12 97 LEU A CA 1
ATOM 765 C C . LEU A 1 97 ? -6.421 4.729 19.570 1.00 85.12 97 LEU A C 1
ATOM 767 O O . LEU A 1 97 ? -7.112 5.200 20.470 1.00 85.12 97 LEU A O 1
ATOM 771 N N . LEU A 1 98 ? -6.373 3.422 19.309 1.00 79.38 98 LEU A N 1
ATOM 772 C CA . LEU A 1 98 ? -7.154 2.438 20.056 1.00 79.38 98 LEU A CA 1
ATOM 773 C C . LEU A 1 98 ? -6.776 2.419 21.536 1.00 79.38 98 LEU A C 1
ATOM 775 O O . LEU A 1 98 ? -7.662 2.427 22.385 1.00 79.38 98 LEU A O 1
ATOM 779 N N . VAL A 1 99 ? -5.483 2.455 21.865 1.00 76.31 99 VAL A N 1
ATOM 780 C CA . VAL A 1 99 ? -5.035 2.490 23.265 1.00 76.31 99 VAL A CA 1
ATOM 781 C C . VAL A 1 99 ? -5.528 3.756 23.969 1.00 76.31 99 VAL A C 1
ATOM 783 O O . VAL A 1 99 ? -6.048 3.667 25.081 1.00 76.31 99 VAL A O 1
ATOM 786 N N . LEU A 1 100 ? -5.408 4.928 23.337 1.00 82.00 100 LEU A N 1
ATOM 787 C CA . LEU A 1 100 ? -5.903 6.187 23.907 1.00 82.00 100 LEU A CA 1
ATOM 788 C C . LEU A 1 100 ? -7.423 6.171 24.093 1.00 82.00 100 LEU A C 1
ATOM 790 O O . LEU A 1 100 ? -7.931 6.577 25.138 1.00 82.00 100 LEU A O 1
ATOM 794 N N . TRP A 1 101 ? -8.143 5.663 23.099 1.00 78.56 101 TRP A N 1
ATOM 795 C CA . TRP A 1 101 ? -9.597 5.609 23.106 1.00 78.56 101 TRP A CA 1
ATOM 796 C C . TRP A 1 101 ? -10.131 4.633 24.163 1.00 78.56 101 TRP A C 1
ATOM 798 O O . TRP A 1 101 ? -11.024 4.978 24.941 1.00 78.56 101 TRP A O 1
ATOM 808 N N . LEU A 1 102 ? -9.509 3.458 24.286 1.00 74.00 102 LEU A N 1
ATOM 809 C CA . LEU A 1 102 ? -9.804 2.500 25.350 1.00 74.00 102 LEU A CA 1
ATOM 810 C C . LEU A 1 102 ? -9.444 3.063 26.731 1.00 74.00 102 LEU A C 1
ATOM 812 O O . LEU A 1 102 ? -10.180 2.832 27.689 1.00 74.00 102 LEU A O 1
ATOM 816 N N . ASN A 1 103 ? -8.358 3.838 26.843 1.00 75.38 103 ASN A N 1
ATOM 817 C CA . ASN A 1 103 ? -7.985 4.512 28.088 1.00 75.38 103 ASN A CA 1
ATOM 818 C C . ASN A 1 103 ? -9.038 5.534 28.534 1.00 75.38 103 ASN A C 1
ATOM 820 O O . ASN A 1 103 ? -9.388 5.566 29.715 1.00 75.38 103 ASN A O 1
ATOM 824 N N . ALA A 1 104 ? -9.582 6.316 27.600 1.00 77.50 104 ALA A N 1
ATOM 825 C CA . ALA A 1 104 ? -10.642 7.282 27.884 1.00 77.50 104 ALA A CA 1
ATOM 826 C C . ALA A 1 104 ? -11.947 6.610 28.358 1.00 77.50 104 ALA A C 1
ATOM 828 O O . ALA A 1 104 ? -12.653 7.164 29.200 1.00 77.50 104 ALA A O 1
ATOM 829 N N . ARG A 1 105 ? -12.240 5.391 27.878 1.00 76.50 105 ARG A N 1
ATOM 830 C CA . ARG A 1 105 ? -13.449 4.613 28.220 1.00 76.50 105 ARG A CA 1
ATOM 831 C C . ARG A 1 105 ? -13.233 3.527 29.283 1.00 76.50 105 ARG A C 1
ATOM 833 O O . ARG A 1 105 ? -14.097 2.674 29.488 1.00 76.50 105 ARG A O 1
ATOM 840 N N . ARG A 1 106 ? -12.122 3.561 30.032 1.00 72.62 106 ARG A N 1
ATOM 841 C CA . ARG A 1 106 ? -11.828 2.571 31.096 1.00 72.62 106 ARG A CA 1
ATOM 842 C C . ARG A 1 106 ? -12.956 2.425 32.123 1.00 72.62 106 ARG A C 1
ATOM 844 O O . ARG A 1 106 ? -13.217 1.314 32.580 1.00 72.62 106 ARG A O 1
ATOM 851 N N . ARG A 1 107 ? -13.642 3.524 32.466 1.00 71.94 107 ARG A N 1
ATOM 852 C CA . ARG A 1 107 ? -14.772 3.511 33.415 1.00 71.94 107 ARG A CA 1
ATOM 853 C C . ARG A 1 107 ? -15.948 2.673 32.907 1.00 71.94 107 ARG A C 1
ATOM 855 O O . ARG A 1 107 ? -16.517 1.909 33.677 1.00 71.94 107 ARG A O 1
ATOM 862 N N . GLU A 1 108 ? -16.269 2.758 31.620 1.00 77.19 108 GLU A N 1
ATOM 863 C CA . GLU A 1 108 ? -17.347 1.976 30.999 1.00 77.19 108 GLU A CA 1
ATOM 864 C C . GLU A 1 108 ? -17.007 0.483 30.989 1.00 77.19 108 GLU A C 1
ATOM 866 O O . GLU A 1 108 ? -17.827 -0.343 31.383 1.00 77.19 108 GLU A O 1
ATOM 871 N N . VAL A 1 109 ? -15.763 0.138 30.639 1.00 74.19 109 VAL A N 1
ATOM 872 C CA . VAL A 1 109 ? -15.271 -1.251 30.671 1.00 74.19 109 VAL A CA 1
ATOM 873 C C . VAL A 1 109 ? -15.343 -1.833 32.087 1.00 74.19 109 VAL A C 1
ATOM 875 O O . VAL A 1 109 ? -15.733 -2.988 32.256 1.00 74.19 109 VAL A O 1
ATOM 878 N N . GLY A 1 110 ? -15.024 -1.036 33.112 1.00 69.94 110 GLY A N 1
ATOM 879 C CA . GLY A 1 110 ? -15.160 -1.428 34.518 1.00 69.94 110 GLY A CA 1
ATOM 880 C C . GLY A 1 110 ? -16.609 -1.696 34.939 1.00 69.94 110 GLY A C 1
ATOM 881 O O . GLY A 1 110 ? -16.872 -2.696 35.607 1.00 69.94 110 GLY A O 1
ATOM 882 N N . ILE A 1 111 ? -17.557 -0.858 34.500 1.00 76.50 111 ILE A N 1
ATOM 883 C CA . ILE A 1 111 ? -18.995 -1.045 34.763 1.00 76.50 111 ILE A CA 1
ATOM 884 C C . ILE A 1 111 ? -19.518 -2.304 34.054 1.00 76.50 111 ILE A C 1
ATOM 886 O O . ILE A 1 111 ? -20.213 -3.110 34.669 1.00 76.50 111 ILE A O 1
ATOM 890 N N . LEU A 1 112 ? -19.149 -2.518 32.787 1.00 74.19 112 LEU A N 1
ATOM 891 C CA . LEU A 1 112 ? -19.568 -3.692 32.010 1.00 74.19 112 LEU A CA 1
ATOM 892 C C . LEU A 1 112 ? -19.030 -5.000 32.610 1.00 74.19 112 LEU A C 1
ATOM 894 O O . LEU A 1 112 ? -19.759 -5.990 32.687 1.00 74.19 112 LEU A O 1
ATOM 898 N N . LEU A 1 113 ? -17.787 -4.997 33.101 1.00 73.31 113 LEU A N 1
ATOM 899 C CA . LEU A 1 113 ? -17.223 -6.136 33.833 1.00 73.31 113 LEU A CA 1
ATOM 900 C C . LEU A 1 113 ? -17.941 -6.379 35.171 1.00 73.31 113 LEU A C 1
ATOM 902 O O . LEU A 1 113 ? -18.174 -7.533 35.525 1.00 73.31 113 LEU A O 1
ATOM 906 N N . ALA A 1 114 ? -18.328 -5.323 35.896 1.00 73.62 114 ALA A N 1
ATOM 907 C CA . ALA A 1 114 ? -19.086 -5.438 37.147 1.00 73.62 114 ALA A CA 1
ATOM 908 C C . ALA A 1 114 ? -20.513 -5.981 36.940 1.00 73.62 114 ALA A C 1
ATOM 910 O O . ALA A 1 114 ? -21.055 -6.635 37.827 1.00 73.62 114 ALA A O 1
ATOM 911 N N . LEU A 1 115 ? -21.092 -5.772 35.752 1.00 78.75 115 LEU A N 1
ATOM 912 C CA . LEU A 1 115 ? -22.365 -6.364 35.325 1.00 78.75 115 LEU A CA 1
ATOM 913 C C . LEU A 1 115 ? -22.247 -7.847 34.918 1.00 78.75 115 LEU A C 1
ATOM 915 O O . LEU A 1 115 ? -23.251 -8.466 34.570 1.00 78.75 115 LEU A O 1
ATOM 919 N N . GLY A 1 116 ? -21.045 -8.432 34.966 1.00 77.62 116 GLY A N 1
ATOM 920 C CA . GLY A 1 116 ? -20.806 -9.847 34.670 1.00 77.62 116 GLY A CA 1
ATOM 921 C C . GLY A 1 116 ? -20.589 -10.167 33.188 1.00 77.62 116 GLY A C 1
ATOM 922 O O . GLY A 1 116 ? -20.565 -11.342 32.821 1.00 77.62 116 GLY A O 1
ATOM 923 N N . LEU A 1 117 ? -20.410 -9.158 32.327 1.00 77.44 117 LEU A N 1
ATOM 924 C CA . LEU A 1 117 ? -20.096 -9.375 30.913 1.00 77.44 117 LEU A CA 1
ATOM 925 C C . LEU A 1 117 ? -18.658 -9.871 30.741 1.00 77.44 117 LEU A C 1
ATOM 927 O O . LEU A 1 117 ? -17.721 -9.424 31.406 1.00 77.44 117 LEU A O 1
ATOM 931 N N . SER A 1 118 ? -18.469 -10.798 29.805 1.00 77.00 118 SER A N 1
ATOM 932 C CA . SER A 1 118 ? -17.148 -11.351 29.517 1.00 77.00 118 SER A CA 1
ATOM 933 C C . SER A 1 118 ? -16.273 -10.353 28.747 1.00 77.00 118 SER A C 1
ATOM 935 O O . SER A 1 118 ? -16.742 -9.588 27.903 1.00 77.00 118 SER A O 1
ATOM 937 N N . LYS A 1 119 ? -14.955 -10.415 28.972 1.00 73.25 119 LYS A N 1
ATOM 938 C CA . LYS A 1 119 ? -13.949 -9.596 28.265 1.00 73.25 119 LYS A CA 1
ATOM 939 C C . LYS A 1 119 ? -14.064 -9.686 26.734 1.00 73.25 119 LYS A C 1
ATOM 941 O O . LYS A 1 119 ? -13.802 -8.710 26.040 1.00 73.25 119 LYS A O 1
ATOM 946 N N . VAL A 1 120 ? -14.480 -10.845 26.219 1.00 72.81 120 VAL A N 1
ATOM 947 C CA . VAL A 1 120 ? -14.657 -11.102 24.780 1.00 72.81 120 VAL A CA 1
ATOM 948 C C . VAL A 1 120 ? -15.894 -10.390 24.226 1.00 72.81 120 VAL A C 1
ATOM 950 O O . VAL A 1 120 ? -15.832 -9.846 23.129 1.00 72.81 120 VAL A O 1
ATOM 953 N N . GLN A 1 121 ? -16.994 -10.329 24.984 1.00 76.75 121 GLN A N 1
ATOM 954 C CA . GLN A 1 121 ? -18.203 -9.602 24.569 1.00 76.75 121 GLN A CA 1
ATOM 955 C C . GLN A 1 121 ? -17.943 -8.096 24.459 1.00 76.75 121 GLN A C 1
ATOM 957 O O . GLN A 1 121 ? -18.347 -7.474 23.480 1.00 76.75 121 GLN A O 1
ATOM 962 N N . ILE A 1 122 ? -17.202 -7.534 25.418 1.00 75.19 122 ILE A N 1
ATOM 963 C CA . ILE A 1 122 ? -16.808 -6.119 25.402 1.00 75.19 122 ILE A CA 1
ATOM 964 C C . ILE A 1 122 ? -15.883 -5.833 24.205 1.00 75.19 122 ILE A C 1
ATOM 966 O O . ILE A 1 122 ? -16.075 -4.854 23.488 1.00 75.19 122 ILE A O 1
ATOM 970 N N . ALA A 1 123 ? -14.917 -6.718 23.927 1.00 73.81 123 ALA A N 1
ATOM 971 C CA . ALA A 1 123 ? -14.062 -6.596 22.745 1.00 73.81 123 ALA A CA 1
ATOM 972 C C . ALA A 1 123 ? -14.864 -6.670 21.431 1.00 73.81 123 ALA A C 1
ATOM 974 O O . ALA A 1 123 ? -14.609 -5.891 20.515 1.00 73.81 123 ALA A O 1
ATOM 975 N N . GLY A 1 124 ? -15.862 -7.557 21.351 1.00 77.88 124 GLY A N 1
ATOM 976 C CA . GLY A 1 124 ? -16.756 -7.668 20.197 1.00 77.88 124 GLY A CA 1
ATOM 977 C C . GLY A 1 124 ? -17.565 -6.394 19.936 1.00 77.88 124 GLY A C 1
ATOM 978 O O . GLY A 1 124 ? -17.663 -5.969 18.785 1.00 77.88 124 GLY A O 1
ATOM 979 N N . GLN A 1 125 ? -18.080 -5.744 20.986 1.00 82.44 125 GLN A N 1
ATOM 980 C CA . GLN A 1 125 ? -18.768 -4.453 20.863 1.00 82.44 125 GLN A CA 1
ATOM 981 C C . GLN A 1 125 ? -17.836 -3.376 20.296 1.00 82.44 125 GLN A C 1
ATOM 983 O O . GLN A 1 125 ? -18.212 -2.669 19.364 1.00 82.44 125 GLN A O 1
ATOM 988 N N . PHE A 1 126 ? -16.607 -3.282 20.809 1.00 78.31 126 PHE A N 1
ATOM 989 C CA . PHE A 1 126 ? -15.642 -2.302 20.312 1.00 78.31 126 PHE A CA 1
ATOM 990 C C . PHE A 1 126 ? -15.261 -2.532 18.852 1.00 78.31 126 PHE A C 1
ATOM 992 O O . PHE A 1 126 ? -15.174 -1.572 18.090 1.00 78.31 126 PHE A O 1
ATOM 999 N N . VAL A 1 127 ? -15.086 -3.790 18.438 1.00 78.69 127 VAL A N 1
ATOM 1000 C CA . VAL A 1 127 ? -14.852 -4.124 17.026 1.00 78.69 127 VAL A CA 1
ATOM 1001 C C . VAL A 1 127 ? -16.055 -3.718 16.169 1.00 78.69 127 VAL A C 1
ATOM 1003 O O . VAL A 1 127 ? -15.866 -3.124 15.110 1.00 78.69 127 VAL A O 1
ATOM 1006 N N . ALA A 1 128 ? -17.284 -3.973 16.626 1.00 83.19 128 ALA A N 1
ATOM 1007 C CA . ALA A 1 128 ? -18.494 -3.585 15.903 1.00 83.19 128 ALA A CA 1
ATOM 1008 C C . ALA A 1 128 ? -18.640 -2.055 15.765 1.00 83.19 128 ALA A C 1
ATOM 1010 O O . ALA A 1 128 ? -18.957 -1.571 14.676 1.00 83.19 128 ALA A O 1
ATOM 1011 N N . GLU A 1 129 ? -18.349 -1.290 16.823 1.00 83.56 129 GLU A N 1
ATOM 1012 C CA . GLU A 1 129 ? -18.307 0.181 16.776 1.00 83.56 129 GLU A CA 1
ATOM 1013 C C . GLU A 1 129 ? -17.253 0.675 15.774 1.00 83.56 129 GLU A C 1
ATOM 1015 O O . GLU A 1 129 ? -17.537 1.554 14.955 1.00 83.56 129 GLU A O 1
ATOM 1020 N N . LEU A 1 130 ? -16.061 0.067 15.774 1.00 82.62 130 LEU A N 1
ATOM 1021 C CA . LEU A 1 130 ? -14.992 0.423 14.839 1.00 82.62 130 LEU A CA 1
ATOM 1022 C C . LEU A 1 130 ? -15.390 0.169 13.381 1.00 82.62 130 LEU A C 1
ATOM 1024 O O . LEU A 1 130 ? -15.107 0.992 12.511 1.00 82.62 130 LEU A O 1
ATOM 1028 N N . VAL A 1 131 ? -16.054 -0.958 13.113 1.00 83.88 131 VAL A N 1
ATOM 1029 C CA . VAL A 1 131 ? -16.532 -1.312 11.770 1.00 83.88 131 VAL A CA 1
ATOM 1030 C C . VAL A 1 131 ? -17.617 -0.343 11.299 1.00 83.88 131 VAL A C 1
ATOM 1032 O O . VAL A 1 131 ? -17.593 0.072 10.143 1.00 83.88 131 VAL A O 1
ATOM 1035 N N . MET A 1 132 ? -18.534 0.085 12.171 1.00 86.56 132 MET A N 1
ATOM 1036 C CA . MET A 1 132 ? -19.536 1.088 11.786 1.00 86.56 132 MET A CA 1
ATOM 1037 C C . MET A 1 132 ? -18.905 2.433 11.409 1.00 86.56 132 MET A C 1
ATOM 1039 O O . MET A 1 132 ? -19.341 3.063 10.447 1.00 86.56 132 MET A O 1
ATOM 1043 N N . ILE A 1 133 ? -17.873 2.866 12.137 1.00 87.75 133 ILE A N 1
ATOM 1044 C CA . ILE A 1 133 ? -17.180 4.136 11.871 1.00 87.75 133 ILE A CA 1
ATOM 1045 C C . ILE A 1 133 ? -16.275 4.028 10.632 1.00 87.75 133 ILE A C 1
ATOM 1047 O O . ILE A 1 133 ? -16.086 5.013 9.914 1.00 87.75 133 ILE A O 1
ATOM 1051 N N . SER A 1 134 ? -15.733 2.842 10.339 1.00 85.31 134 SER A N 1
ATOM 1052 C CA . SER A 1 134 ? -14.820 2.653 9.209 1.00 85.31 134 SER A CA 1
ATOM 1053 C C . SER A 1 134 ? -15.514 2.749 7.849 1.00 85.31 134 SER A C 1
ATOM 1055 O O . SER A 1 134 ? -14.902 3.237 6.904 1.00 85.31 134 SER A O 1
ATOM 1057 N N . ILE A 1 135 ? -16.795 2.376 7.741 1.00 85.00 135 ILE A N 1
ATOM 1058 C CA . ILE A 1 135 ? -17.564 2.445 6.485 1.00 85.00 135 ILE A CA 1
ATOM 1059 C C . ILE A 1 135 ? -17.560 3.864 5.874 1.00 85.00 135 ILE A C 1
ATOM 1061 O O . ILE A 1 135 ? -17.079 4.019 4.747 1.00 85.00 135 ILE A O 1
ATOM 1065 N N . PRO A 1 136 ? -18.033 4.924 6.564 1.00 88.81 136 PRO A N 1
ATOM 1066 C CA . PRO A 1 136 ? -17.966 6.282 6.024 1.00 88.81 136 PRO A CA 1
ATOM 1067 C C . PRO A 1 136 ? -16.525 6.794 5.899 1.00 88.81 136 PRO A C 1
ATOM 1069 O O . PRO A 1 136 ? -16.228 7.562 4.984 1.00 88.81 136 PRO A O 1
ATOM 1072 N N . ALA A 1 137 ? -15.609 6.347 6.766 1.00 88.56 137 ALA A N 1
ATOM 1073 C CA . ALA A 1 137 ? -14.203 6.731 6.684 1.00 88.56 137 ALA A CA 1
ATOM 1074 C C . ALA A 1 137 ? -13.532 6.220 5.396 1.00 88.56 137 ALA A C 1
ATOM 1076 O O . ALA A 1 137 ? -12.806 6.977 4.752 1.00 88.56 137 ALA A O 1
ATOM 1077 N N . PHE A 1 138 ? -13.810 4.982 4.972 1.00 84.81 138 PHE A N 1
ATOM 1078 C CA . PHE A 1 138 ? -13.299 4.429 3.714 1.00 84.81 138 PHE A CA 1
ATOM 1079 C C . PHE A 1 138 ? -13.853 5.169 2.493 1.00 84.81 138 PHE A C 1
ATOM 1081 O O . PHE A 1 138 ? -13.101 5.451 1.560 1.00 84.81 138 PHE A O 1
ATOM 1088 N N . LEU A 1 139 ? -15.136 5.547 2.516 1.00 83.69 139 LEU A N 1
ATOM 1089 C CA . LEU A 1 139 ? -15.745 6.340 1.442 1.00 83.69 139 LEU A CA 1
ATOM 1090 C C . LEU A 1 139 ? -15.079 7.715 1.299 1.00 83.69 139 LEU A C 1
ATOM 1092 O O . LEU A 1 139 ? -14.734 8.125 0.191 1.00 83.69 139 LEU A O 1
ATOM 1096 N N . LEU A 1 140 ? -14.846 8.411 2.414 1.00 87.56 140 LEU A N 1
ATOM 1097 C CA . LEU A 1 140 ? -14.140 9.696 2.403 1.00 87.56 140 LEU A CA 1
ATOM 1098 C C . LEU A 1 140 ? -12.673 9.536 1.994 1.00 87.56 140 LEU A C 1
ATOM 1100 O O . LEU A 1 140 ? -12.148 10.347 1.228 1.00 87.56 140 LEU A O 1
ATOM 1104 N N . SER A 1 141 ? -12.022 8.471 2.463 1.00 86.25 141 SER A N 1
ATOM 1105 C CA . SER A 1 141 ? -10.637 8.162 2.118 1.00 86.25 141 SER A CA 1
ATOM 1106 C C . SER A 1 141 ? -10.455 7.980 0.618 1.00 86.25 141 SER A C 1
ATOM 1108 O O . SER A 1 141 ? -9.456 8.464 0.100 1.00 86.25 141 SER A O 1
ATOM 1110 N N . TYR A 1 142 ? -11.411 7.370 -0.087 1.00 82.19 142 TYR A N 1
ATOM 1111 C CA . TYR A 1 142 ? -11.348 7.234 -1.543 1.00 82.19 142 TYR A CA 1
ATOM 1112 C C . TYR A 1 142 ? -11.255 8.592 -2.256 1.00 82.19 142 TYR A C 1
ATOM 1114 O O . TYR A 1 142 ? -10.389 8.790 -3.108 1.00 82.19 142 TYR A O 1
ATOM 1122 N N . GLY A 1 143 ? -12.093 9.557 -1.861 1.00 81.94 143 GLY A N 1
ATOM 1123 C CA . GLY A 1 143 ? -12.068 10.904 -2.440 1.00 81.94 143 GLY A CA 1
ATOM 1124 C C . GLY A 1 143 ? -10.757 11.644 -2.158 1.00 81.94 143 GLY A C 1
ATOM 1125 O O . GLY A 1 143 ? -10.175 12.255 -3.053 1.00 81.94 143 GLY A O 1
ATOM 1126 N N . VAL A 1 144 ? -10.252 11.541 -0.926 1.00 86.31 144 VAL A N 1
ATOM 1127 C CA . VAL A 1 144 ? -8.975 12.159 -0.530 1.00 86.31 144 VAL A CA 1
ATOM 1128 C C . VAL A 1 144 ? -7.784 11.472 -1.207 1.00 86.31 144 VAL A C 1
ATOM 1130 O O . VAL A 1 144 ? -6.833 12.144 -1.609 1.00 86.31 144 VAL A O 1
ATOM 1133 N N . ALA A 1 145 ? -7.839 10.149 -1.378 1.00 82.94 145 ALA A N 1
ATOM 1134 C CA . ALA A 1 145 ? -6.787 9.364 -2.010 1.00 82.94 145 ALA A CA 1
ATOM 1135 C C . ALA A 1 145 ? -6.566 9.792 -3.460 1.00 82.94 145 ALA A C 1
ATOM 1137 O O . ALA A 1 145 ? -5.417 9.944 -3.848 1.00 82.94 145 ALA A O 1
ATOM 1138 N N . GLY A 1 146 ? -7.622 10.072 -4.229 1.00 77.06 146 GLY A N 1
ATOM 1139 C CA . GLY A 1 146 ? -7.474 10.576 -5.601 1.00 77.06 146 GLY A CA 1
ATOM 1140 C C . GLY A 1 146 ? -6.686 11.891 -5.682 1.00 77.06 146 GLY A C 1
ATOM 1141 O O . GLY A 1 146 ? -5.821 12.048 -6.542 1.00 77.06 146 GLY A O 1
ATOM 1142 N N . LEU A 1 147 ? -6.923 12.816 -4.746 1.00 80.56 147 LEU A N 1
ATOM 1143 C CA . LEU A 1 147 ? -6.208 14.097 -4.689 1.00 80.56 147 LEU A CA 1
ATOM 1144 C C . LEU A 1 147 ? -4.751 13.927 -4.241 1.00 80.56 147 LEU A C 1
ATOM 1146 O O . LEU A 1 147 ? -3.841 14.511 -4.833 1.00 80.56 147 LEU A O 1
ATOM 1150 N N . LEU A 1 148 ? -4.522 13.120 -3.201 1.00 82.31 148 LEU A N 1
ATOM 1151 C CA . LEU A 1 148 ? -3.181 12.877 -2.664 1.00 82.31 148 LEU A CA 1
ATOM 1152 C C . LEU A 1 148 ? -2.332 11.999 -3.586 1.00 82.31 148 LEU A C 1
ATOM 1154 O O . LEU A 1 148 ? -1.123 12.206 -3.654 1.00 82.31 148 LEU A O 1
ATOM 1158 N N . ALA A 1 149 ? -2.941 11.061 -4.313 1.00 79.19 149 ALA A N 1
ATOM 1159 C CA . ALA A 1 149 ? -2.251 10.159 -5.230 1.00 79.19 149 ALA A CA 1
ATOM 1160 C C . ALA A 1 149 ? -1.468 10.943 -6.280 1.00 79.19 149 ALA A C 1
ATOM 1162 O O . ALA A 1 149 ? -0.300 10.640 -6.503 1.00 79.19 149 ALA A O 1
ATOM 1163 N N . LYS A 1 150 ? -2.058 12.007 -6.839 1.00 78.06 150 LYS A N 1
ATOM 1164 C CA . LYS A 1 150 ? -1.366 12.877 -7.795 1.00 78.06 150 LYS A CA 1
ATOM 1165 C C . LYS A 1 150 ? -0.142 13.551 -7.167 1.00 78.06 150 LYS A C 1
ATOM 1167 O O . LYS A 1 150 ? 0.964 13.399 -7.667 1.00 78.06 150 LYS A O 1
ATOM 1172 N N . ALA A 1 151 ? -0.313 14.216 -6.024 1.00 80.00 151 ALA A N 1
ATOM 1173 C CA . ALA A 1 151 ? 0.778 14.936 -5.359 1.00 80.00 151 ALA A CA 1
ATOM 1174 C C . ALA A 1 151 ? 1.924 14.010 -4.900 1.00 80.00 151 ALA A C 1
ATOM 1176 O O . ALA A 1 151 ? 3.109 14.344 -5.029 1.00 80.00 151 ALA A O 1
ATOM 1177 N N . VAL A 1 152 ? 1.578 12.836 -4.366 1.00 79.19 152 VAL A N 1
ATOM 1178 C CA . VAL A 1 152 ? 2.550 11.815 -3.957 1.00 79.19 152 VAL A CA 1
ATOM 1179 C C . VAL A 1 152 ? 3.226 11.209 -5.185 1.00 79.19 152 VAL A C 1
ATOM 1181 O O . VAL A 1 152 ? 4.450 11.109 -5.197 1.00 79.19 152 VAL A O 1
ATOM 1184 N N . GLY A 1 153 ? 2.468 10.872 -6.229 1.00 74.69 153 GLY A N 1
ATOM 1185 C CA . GLY A 1 153 ? 2.988 10.334 -7.485 1.00 74.69 153 GLY A CA 1
ATOM 1186 C C . GLY A 1 153 ? 3.984 11.270 -8.157 1.00 74.69 153 GLY A C 1
ATOM 1187 O O . GLY A 1 153 ? 5.089 10.835 -8.473 1.00 74.69 153 GLY A O 1
ATOM 1188 N N . ASP A 1 154 ? 3.658 12.559 -8.261 1.00 78.50 154 ASP A N 1
ATOM 1189 C CA . ASP A 1 154 ? 4.548 13.585 -8.820 1.00 78.50 154 ASP A CA 1
ATOM 1190 C C . ASP A 1 154 ? 5.851 13.698 -8.008 1.00 78.50 154 ASP A C 1
ATOM 1192 O O . ASP A 1 154 ? 6.951 13.818 -8.556 1.00 78.50 154 ASP A O 1
ATOM 1196 N N . THR A 1 155 ? 5.752 13.617 -6.676 1.00 78.38 155 THR A N 1
ATOM 1197 C CA . THR A 1 155 ? 6.914 13.683 -5.775 1.00 78.38 155 THR A CA 1
ATOM 1198 C C . THR A 1 155 ? 7.798 12.443 -5.891 1.00 78.38 155 THR A C 1
ATOM 1200 O O . THR A 1 155 ? 9.026 12.562 -5.949 1.00 78.38 155 THR A O 1
ATOM 1203 N N . VAL A 1 156 ? 7.192 11.257 -5.943 1.00 74.38 156 VAL A N 1
ATOM 1204 C CA . VAL A 1 156 ? 7.904 9.986 -6.120 1.00 74.38 156 VAL A CA 1
ATOM 1205 C C . VAL A 1 156 ? 8.578 9.948 -7.482 1.00 74.38 156 VAL A C 1
ATOM 1207 O O . VAL A 1 156 ? 9.770 9.651 -7.543 1.00 74.38 156 VAL A O 1
ATOM 1210 N N . LEU A 1 157 ? 7.865 10.323 -8.546 1.00 70.25 157 LEU A N 1
ATOM 1211 C CA . LEU A 1 157 ? 8.409 10.396 -9.897 1.00 70.25 157 LEU A CA 1
ATOM 1212 C C . LEU A 1 157 ? 9.618 11.332 -9.936 1.00 70.25 157 LEU A C 1
ATOM 1214 O O . LEU A 1 157 ? 10.691 10.924 -10.364 1.00 70.25 157 LEU A O 1
ATOM 1218 N N . LYS A 1 158 ? 9.502 12.544 -9.382 1.00 72.56 158 LYS A N 1
ATOM 1219 C CA . LYS A 1 158 ? 10.622 13.493 -9.311 1.00 72.56 158 LYS A CA 1
ATOM 1220 C C . LYS A 1 158 ? 11.832 12.929 -8.557 1.00 72.56 158 LYS A C 1
ATOM 1222 O O . LYS A 1 158 ? 12.965 13.098 -9.008 1.00 72.56 158 LYS A O 1
ATOM 1227 N N . ASN A 1 159 ? 11.614 12.269 -7.419 1.00 71.69 159 ASN A N 1
ATOM 1228 C CA . ASN A 1 159 ? 12.698 11.724 -6.597 1.00 71.69 159 ASN A CA 1
ATOM 1229 C C . ASN A 1 159 ? 13.381 10.521 -7.257 1.00 71.69 159 ASN A C 1
ATOM 1231 O O . ASN A 1 159 ? 14.607 10.417 -7.214 1.00 71.69 159 ASN A O 1
ATOM 1235 N N . VAL A 1 160 ? 12.608 9.643 -7.898 1.00 65.44 160 VAL A N 1
ATOM 1236 C CA . VAL A 1 160 ? 13.135 8.484 -8.626 1.00 65.44 160 VAL A CA 1
ATOM 1237 C C . VAL A 1 160 ? 13.870 8.940 -9.885 1.00 65.44 160 VAL A C 1
ATOM 1239 O O . VAL A 1 160 ? 15.025 8.565 -10.069 1.00 65.44 160 VAL A O 1
ATOM 1242 N N . THR A 1 161 ? 13.287 9.839 -10.681 1.00 64.75 161 THR A N 1
ATOM 1243 C CA . THR A 1 161 ? 13.936 10.416 -11.868 1.00 64.75 161 THR A CA 1
ATOM 1244 C C . THR A 1 161 ? 15.222 11.157 -11.503 1.00 64.75 161 THR A C 1
ATOM 1246 O O . THR A 1 161 ? 16.239 10.975 -12.165 1.00 64.75 161 THR A O 1
ATOM 1249 N N . SER A 1 162 ? 15.238 11.936 -10.413 1.00 67.19 162 SER A N 1
ATOM 1250 C CA . SER A 1 162 ? 16.455 12.618 -9.949 1.00 67.19 162 SER A CA 1
ATOM 1251 C C . SER A 1 162 ? 17.526 11.650 -9.430 1.00 67.19 162 SER A C 1
ATOM 1253 O O . SER A 1 162 ? 18.710 11.851 -9.710 1.00 67.19 162 SER A O 1
ATOM 1255 N N . GLY A 1 163 ? 17.136 10.612 -8.683 1.00 65.75 163 GLY A N 1
ATOM 1256 C CA . GLY A 1 163 ? 18.057 9.588 -8.183 1.00 65.75 163 GLY A CA 1
ATOM 1257 C C . GLY A 1 163 ? 18.686 8.778 -9.315 1.00 65.75 163 GLY A C 1
ATOM 1258 O O . GLY A 1 163 ? 19.901 8.582 -9.333 1.00 65.75 163 GLY A O 1
ATOM 1259 N N . ILE A 1 164 ? 17.878 8.401 -10.307 1.00 60.47 164 ILE A N 1
ATOM 1260 C CA . ILE A 1 164 ? 18.330 7.694 -11.507 1.00 60.47 164 ILE A CA 1
ATOM 1261 C C . ILE A 1 164 ? 19.208 8.603 -12.366 1.00 60.47 164 ILE A C 1
ATOM 1263 O O . ILE A 1 164 ? 20.276 8.169 -12.777 1.00 60.47 164 ILE A O 1
ATOM 1267 N N . ALA A 1 165 ? 18.839 9.869 -12.583 1.00 61.53 165 ALA A N 1
ATOM 1268 C CA . ALA A 1 165 ? 19.675 10.816 -13.325 1.00 61.53 165 ALA A CA 1
ATOM 1269 C C . ALA A 1 165 ? 21.069 10.965 -12.693 1.00 61.53 165 ALA A C 1
ATOM 1271 O O . ALA A 1 165 ? 22.071 10.977 -13.404 1.00 61.53 165 ALA A O 1
ATOM 1272 N N . LYS A 1 166 ? 21.155 11.002 -11.355 1.00 64.12 166 LYS A N 1
ATOM 1273 C CA . LYS A 1 166 ? 22.440 11.025 -10.638 1.00 64.12 166 LYS A CA 1
ATOM 1274 C C . LYS A 1 166 ? 23.225 9.722 -10.794 1.00 64.12 166 LYS A C 1
ATOM 1276 O O . LYS A 1 166 ? 24.428 9.771 -11.028 1.00 64.12 166 LYS A O 1
ATOM 1281 N N . GLN A 1 167 ? 22.561 8.572 -10.692 1.00 57.62 167 GLN A N 1
ATOM 1282 C CA . GLN A 1 167 ? 23.210 7.266 -10.821 1.00 57.62 167 GLN A CA 1
ATOM 1283 C C . GLN A 1 167 ? 23.672 6.988 -12.262 1.00 57.62 167 GLN A C 1
ATOM 1285 O O . GLN A 1 167 ? 24.764 6.461 -12.459 1.00 57.62 167 GLN A O 1
ATOM 1290 N N . MET A 1 168 ? 22.895 7.411 -13.262 1.00 54.44 168 MET A N 1
ATOM 1291 C CA . MET A 1 168 ? 23.252 7.325 -14.680 1.00 54.44 168 MET A CA 1
ATOM 1292 C C . MET A 1 168 ? 24.358 8.313 -15.049 1.00 54.44 168 MET A C 1
ATOM 1294 O O . MET A 1 168 ? 25.275 7.937 -15.765 1.00 54.44 168 MET A O 1
ATOM 1298 N N . ALA A 1 169 ? 24.355 9.537 -14.508 1.00 59.53 169 ALA A N 1
ATOM 1299 C CA . ALA A 1 169 ? 25.475 10.466 -14.682 1.00 59.53 169 ALA A CA 1
ATOM 1300 C C . ALA A 1 169 ? 26.786 9.893 -14.112 1.00 59.53 169 ALA A C 1
ATOM 1302 O O . ALA A 1 169 ? 27.856 10.088 -14.689 1.00 59.53 169 ALA A O 1
ATOM 1303 N N . GLN A 1 170 ? 26.703 9.149 -13.007 1.00 59.91 170 GLN A N 1
ATOM 1304 C CA . GLN A 1 170 ? 27.846 8.481 -12.389 1.00 59.91 170 GLN A CA 1
ATOM 1305 C C . GLN A 1 170 ? 28.326 7.257 -13.194 1.00 59.91 170 GLN A C 1
ATOM 1307 O O . GLN A 1 170 ? 29.535 7.074 -13.329 1.00 59.91 170 GLN A O 1
ATOM 1312 N N . GLU A 1 171 ? 27.419 6.469 -13.788 1.00 50.97 171 GLU A N 1
ATOM 1313 C CA . GLU A 1 171 ? 27.760 5.371 -14.717 1.00 50.97 171 GLU A CA 1
ATOM 1314 C C . GLU A 1 171 ? 28.325 5.894 -16.056 1.00 50.97 171 GLU A C 1
ATOM 1316 O O . GLU A 1 171 ? 29.337 5.372 -16.520 1.00 50.97 171 GLU A O 1
ATOM 1321 N N . SER A 1 172 ? 27.779 6.973 -16.632 1.00 50.97 172 SER A N 1
ATOM 1322 C CA . SER A 1 172 ? 28.325 7.614 -17.844 1.00 50.97 172 SER A CA 1
ATOM 1323 C C . SER A 1 172 ? 29.707 8.231 -17.609 1.00 50.97 172 SER A C 1
ATOM 1325 O O . SER A 1 172 ? 30.584 8.121 -18.466 1.00 50.97 172 SER A O 1
ATOM 1327 N N . SER A 1 173 ? 29.933 8.811 -16.424 1.00 52.09 173 SER A N 1
ATOM 1328 C CA . SER A 1 173 ? 31.253 9.319 -16.018 1.00 52.09 173 SER A CA 1
ATOM 1329 C C . SER A 1 173 ? 32.275 8.188 -15.844 1.00 52.09 173 SER A C 1
ATOM 1331 O O . SER A 1 173 ? 33.442 8.363 -16.178 1.00 52.09 173 SER A O 1
ATOM 1333 N N . ALA A 1 174 ? 31.849 7.019 -15.350 1.00 50.69 174 ALA A N 1
ATOM 1334 C CA . ALA A 1 174 ? 32.704 5.838 -15.203 1.00 50.69 174 ALA A CA 1
ATOM 1335 C C . ALA A 1 174 ? 32.984 5.119 -16.539 1.00 50.69 174 ALA A C 1
ATOM 1337 O O . ALA A 1 174 ? 34.022 4.476 -16.678 1.00 50.69 174 ALA A O 1
ATOM 1338 N N . ALA A 1 175 ? 32.088 5.247 -17.523 1.00 51.22 175 ALA A N 1
ATOM 1339 C CA . ALA A 1 175 ? 32.211 4.646 -18.852 1.00 51.22 175 ALA A CA 1
ATOM 1340 C C . ALA A 1 175 ? 32.935 5.534 -19.890 1.00 51.22 175 ALA A C 1
ATOM 1342 O O . ALA A 1 175 ? 33.035 5.136 -21.047 1.00 51.22 175 ALA A O 1
ATOM 1343 N N . ASN A 1 176 ? 33.442 6.721 -19.512 1.00 45.91 176 ASN A N 1
ATOM 1344 C CA . ASN A 1 176 ? 34.029 7.718 -20.431 1.00 45.91 176 ASN A CA 1
ATOM 1345 C C . ASN A 1 176 ? 33.112 8.107 -21.611 1.00 45.91 176 ASN A C 1
ATOM 1347 O O . ASN A 1 176 ? 33.578 8.569 -22.654 1.00 45.91 176 ASN A O 1
ATOM 1351 N N . LEU A 1 177 ? 31.798 7.954 -21.447 1.00 49.72 177 LEU A N 1
ATOM 1352 C CA . LEU A 1 177 ? 30.814 8.401 -22.423 1.00 49.72 177 LEU A CA 1
ATOM 1353 C C . LEU A 1 177 ? 30.553 9.882 -22.134 1.00 49.72 177 LEU A C 1
ATOM 1355 O O . LEU A 1 177 ? 29.907 10.236 -21.147 1.00 49.72 177 LEU A O 1
ATOM 1359 N N . GLY A 1 178 ? 31.151 10.756 -22.946 1.00 48.78 178 GLY A N 1
ATOM 1360 C CA . GLY A 1 178 ? 31.005 12.206 -22.826 1.00 48.78 178 GLY A CA 1
ATOM 1361 C C . GLY A 1 178 ? 29.534 12.633 -22.774 1.00 48.78 178 GLY A C 1
ATOM 1362 O O . GLY A 1 178 ? 28.684 12.035 -23.429 1.00 48.78 178 GLY A O 1
ATOM 1363 N N . GLY A 1 179 ? 29.242 13.670 -21.981 1.00 50.69 179 GLY A N 1
ATOM 1364 C CA . GLY A 1 179 ? 27.896 14.202 -21.731 1.00 50.69 179 GLY A CA 1
ATOM 1365 C C . GLY A 1 179 ? 27.259 14.880 -22.947 1.00 50.69 179 GLY A C 1
ATOM 1366 O O . GLY A 1 179 ? 27.067 16.093 -22.950 1.00 50.69 179 GLY A O 1
ATOM 1367 N N . GLY A 1 180 ? 26.976 14.104 -23.990 1.00 54.47 180 GLY A N 1
ATOM 1368 C CA . GLY A 1 180 ? 26.218 14.512 -25.167 1.00 54.47 180 GLY A CA 1
ATOM 1369 C C . GLY A 1 180 ? 24.720 14.218 -25.039 1.00 54.47 180 GLY A C 1
ATOM 1370 O O . GLY A 1 180 ? 24.276 13.525 -24.122 1.00 54.47 180 GLY A O 1
ATOM 1371 N N . ALA A 1 181 ? 23.957 14.733 -26.009 1.00 44.22 181 ALA A N 1
ATOM 1372 C CA . ALA A 1 181 ? 22.491 14.727 -26.102 1.00 44.22 181 ALA A CA 1
ATOM 1373 C C . ALA A 1 181 ? 21.809 13.353 -25.920 1.00 44.22 181 ALA A C 1
ATOM 1375 O O . ALA A 1 181 ? 20.619 13.287 -25.619 1.00 44.22 181 ALA A O 1
ATOM 1376 N N . GLU A 1 182 ? 22.552 12.255 -26.042 1.00 42.59 182 GLU A N 1
ATOM 1377 C CA . GLU A 1 182 ? 22.062 10.901 -25.787 1.00 42.59 182 GLU A CA 1
ATOM 1378 C C . GLU A 1 182 ? 21.700 10.702 -24.307 1.00 42.59 182 GLU A C 1
ATOM 1380 O O . GLU A 1 182 ? 20.626 10.180 -24.013 1.00 42.59 182 GLU A O 1
ATOM 1385 N N . ALA A 1 183 ? 22.495 11.234 -23.367 1.00 51.59 183 ALA A N 1
ATOM 1386 C CA . ALA A 1 183 ? 22.209 11.173 -21.927 1.00 51.59 183 ALA A CA 1
ATOM 1387 C C . ALA A 1 183 ? 20.958 11.981 -21.525 1.00 51.59 183 ALA A C 1
ATOM 1389 O O . ALA A 1 183 ? 20.239 11.609 -20.596 1.00 51.59 183 ALA A O 1
ATOM 1390 N N . GLU A 1 184 ? 20.673 13.071 -22.244 1.00 42.75 184 GLU A N 1
ATOM 1391 C CA . GLU A 1 184 ? 19.495 13.918 -22.025 1.00 42.75 184 GLU A CA 1
ATOM 1392 C C . GLU A 1 184 ? 18.223 13.289 -22.621 1.00 42.75 184 GLU A C 1
ATOM 1394 O O . GLU A 1 184 ? 17.150 13.377 -22.017 1.00 42.75 184 GLU A O 1
ATOM 1399 N N . SER A 1 185 ? 18.349 12.558 -23.735 1.00 45.31 185 SER A N 1
ATOM 1400 C CA . SER A 1 185 ? 17.251 11.810 -24.366 1.00 45.31 185 SER A CA 1
ATOM 1401 C C . SER A 1 185 ? 16.760 10.633 -23.503 1.00 45.31 185 SER A C 1
ATOM 1403 O O . SER A 1 185 ? 15.563 10.349 -23.462 1.00 45.31 185 SER A O 1
ATOM 1405 N N . PHE A 1 186 ? 17.641 10.012 -22.705 1.00 47.59 186 PHE A N 1
ATOM 1406 C CA . PHE A 1 186 ? 17.254 8.989 -21.718 1.00 47.59 186 PHE A CA 1
ATOM 1407 C C . PHE A 1 186 ? 16.478 9.546 -20.508 1.00 47.59 186 PHE A C 1
ATOM 1409 O O . PHE A 1 186 ? 15.789 8.790 -19.823 1.00 47.59 186 PHE A O 1
ATOM 1416 N N . SER A 1 187 ? 16.552 10.855 -20.234 1.00 46.81 187 SER A N 1
ATOM 1417 C CA . SER A 1 187 ? 15.900 11.482 -19.068 1.00 46.81 187 SER A CA 1
ATOM 1418 C C . SER A 1 187 ? 14.407 11.792 -19.263 1.00 46.81 187 SER A C 1
ATOM 1420 O O . SER A 1 187 ? 13.725 12.162 -18.305 1.00 46.81 187 SER A O 1
ATOM 1422 N N . LYS A 1 188 ? 13.885 11.644 -20.489 1.00 44.19 188 LYS A N 1
ATOM 1423 C CA . LYS A 1 188 ? 12.582 12.188 -20.914 1.00 44.19 188 LYS A CA 1
ATOM 1424 C C . LYS A 1 188 ? 11.492 11.153 -21.230 1.00 44.19 188 LYS A C 1
ATOM 1426 O O . LYS A 1 188 ? 10.526 11.483 -21.911 1.00 44.19 188 LYS A O 1
ATOM 1431 N N . THR A 1 189 ? 11.598 9.922 -20.729 1.00 48.44 189 THR A N 1
ATOM 1432 C CA . THR A 1 189 ? 10.693 8.831 -21.163 1.00 48.44 189 THR A CA 1
ATOM 1433 C C . THR A 1 189 ? 9.532 8.524 -20.205 1.00 48.44 189 THR A C 1
ATOM 1435 O O . THR A 1 189 ? 8.641 7.761 -20.556 1.00 48.44 189 THR A O 1
ATOM 1438 N N . LEU A 1 190 ? 9.467 9.126 -19.013 1.00 44.12 190 LEU A N 1
ATOM 1439 C CA . LEU A 1 190 ? 8.372 8.892 -18.055 1.00 44.12 190 LEU A CA 1
ATOM 1440 C C . LEU A 1 190 ? 7.808 10.220 -17.548 1.00 44.12 190 LEU A C 1
ATOM 1442 O O . LEU A 1 190 ? 8.066 10.633 -16.422 1.00 44.12 190 LEU A O 1
ATOM 1446 N N . THR A 1 191 ? 7.066 10.907 -18.415 1.00 46.75 191 THR A N 1
ATOM 1447 C CA . THR A 1 191 ? 6.490 12.228 -18.109 1.00 46.75 191 THR A CA 1
ATOM 1448 C C . THR A 1 191 ? 5.046 12.145 -17.608 1.00 46.75 191 THR A C 1
ATOM 1450 O O . THR A 1 191 ? 4.579 13.088 -16.987 1.00 46.75 191 THR A O 1
ATOM 1453 N N . ASP A 1 192 ? 4.361 11.007 -17.764 1.00 38.62 192 ASP A N 1
ATOM 1454 C CA . ASP A 1 192 ? 2.993 10.840 -17.266 1.00 38.62 192 ASP A CA 1
ATOM 1455 C C . ASP A 1 192 ? 2.757 9.431 -16.712 1.00 38.62 192 ASP A C 1
ATOM 1457 O O . ASP A 1 192 ? 2.692 8.448 -17.450 1.00 38.62 192 ASP A O 1
ATOM 1461 N N . ILE A 1 193 ? 2.586 9.335 -15.391 1.00 47.59 193 ILE A N 1
ATOM 1462 C CA . ILE A 1 193 ? 1.955 8.174 -14.762 1.00 47.59 193 ILE A CA 1
ATOM 1463 C C . ILE A 1 193 ? 0.454 8.456 -14.760 1.00 47.59 193 ILE A C 1
ATOM 1465 O O . ILE A 1 193 ? -0.049 9.185 -13.905 1.00 47.59 193 ILE A O 1
ATOM 1469 N N . HIS A 1 194 ? -0.274 7.865 -15.705 1.00 39.34 194 HIS A N 1
ATOM 1470 C CA . HIS A 1 194 ? -1.728 7.789 -15.603 1.00 39.34 194 HIS A CA 1
ATOM 1471 C C . HIS A 1 194 ? -2.089 6.857 -14.437 1.00 39.34 194 HIS A C 1
ATOM 1473 O O . HIS A 1 194 ? -2.107 5.635 -14.574 1.00 39.34 194 HIS A O 1
ATOM 1479 N N . MET A 1 195 ? -2.333 7.438 -13.261 1.00 50.66 195 MET A N 1
ATOM 1480 C CA . MET A 1 195 ? -2.950 6.743 -12.133 1.00 50.66 195 MET A CA 1
ATOM 1481 C C . MET A 1 195 ? -4.457 6.696 -12.364 1.00 50.66 195 MET A C 1
ATOM 1483 O O . MET A 1 195 ? -5.173 7.632 -12.014 1.00 50.66 195 MET A O 1
ATOM 1487 N N . ASP A 1 196 ? -4.928 5.608 -12.966 1.00 52.16 196 ASP A N 1
ATOM 1488 C CA . ASP A 1 196 ? -6.352 5.295 -12.985 1.00 52.16 196 ASP A CA 1
ATOM 1489 C C . ASP A 1 196 ? -6.696 4.435 -11.765 1.00 52.16 196 ASP A C 1
ATOM 1491 O O . ASP A 1 196 ? -6.124 3.360 -11.559 1.00 52.16 196 ASP A O 1
ATOM 1495 N N . ILE A 1 197 ? -7.599 4.930 -10.918 1.00 57.84 197 ILE A N 1
ATOM 1496 C CA . ILE A 1 197 ? -8.061 4.199 -9.737 1.00 57.84 197 ILE A CA 1
ATOM 1497 C C . ILE A 1 197 ? -9.258 3.365 -10.177 1.00 57.84 197 ILE A C 1
ATOM 1499 O O . ILE A 1 197 ? -10.408 3.806 -10.146 1.00 57.84 197 ILE A O 1
ATOM 1503 N N . GLN A 1 198 ? -8.979 2.139 -10.611 1.00 66.69 198 GLN A N 1
ATOM 1504 C CA . GLN A 1 198 ? -10.024 1.243 -11.082 1.00 66.69 198 GLN A CA 1
ATOM 1505 C C . GLN A 1 198 ? -10.919 0.797 -9.901 1.00 66.69 198 GLN A C 1
ATOM 1507 O O . GLN A 1 198 ? -10.399 0.430 -8.843 1.00 66.69 198 GLN A O 1
ATOM 1512 N N . PRO A 1 199 ? -12.257 0.723 -10.055 1.00 66.75 199 PRO A N 1
ATOM 1513 C CA . PRO A 1 199 ? -13.170 0.315 -8.977 1.00 66.75 199 PRO A CA 1
ATOM 1514 C C . PRO A 1 199 ? -12.889 -1.075 -8.378 1.00 66.75 199 PRO A C 1
ATOM 1516 O O . PRO A 1 199 ? -13.244 -1.348 -7.234 1.00 66.75 199 PRO A O 1
ATOM 1519 N N . SER A 1 200 ? -12.216 -1.959 -9.121 1.00 69.19 200 SER A N 1
ATOM 1520 C CA . SER A 1 200 ? -11.753 -3.263 -8.629 1.00 69.19 200 SER A CA 1
ATOM 1521 C C . SER A 1 200 ? -10.686 -3.142 -7.531 1.00 69.19 200 SER A C 1
ATOM 1523 O O . SER A 1 200 ? -10.639 -3.976 -6.627 1.00 69.19 200 SER A O 1
ATOM 1525 N N . GLN A 1 201 ? -9.867 -2.087 -7.560 1.00 70.19 201 GLN A N 1
ATOM 1526 C CA . GLN A 1 201 ? -8.830 -1.821 -6.558 1.00 70.19 201 GLN A CA 1
ATOM 1527 C C . GLN A 1 201 ? -9.425 -1.313 -5.239 1.00 70.19 201 GLN A C 1
ATOM 1529 O O . GLN A 1 201 ? -8.886 -1.590 -4.169 1.00 70.19 201 GLN A O 1
ATOM 1534 N N . LEU A 1 202 ? -10.583 -0.647 -5.297 1.00 72.19 202 LEU A N 1
ATOM 1535 C CA . LEU A 1 202 ? -11.339 -0.211 -4.119 1.00 72.19 202 LEU A CA 1
ATOM 1536 C C . LEU A 1 202 ? -11.740 -1.396 -3.228 1.00 72.19 202 LEU A C 1
ATOM 1538 O O . LEU A 1 202 ? -11.604 -1.328 -2.008 1.00 72.19 202 LEU A O 1
ATOM 1542 N N . LEU A 1 203 ? -12.176 -2.504 -3.836 1.00 79.19 203 LEU A N 1
ATOM 1543 C CA . LEU A 1 203 ? -12.561 -3.718 -3.111 1.00 79.19 203 LEU A CA 1
ATOM 1544 C C . LEU A 1 203 ? -11.355 -4.314 -2.367 1.00 79.19 203 LEU A C 1
ATOM 1546 O O . LEU A 1 203 ? -11.459 -4.644 -1.186 1.00 79.19 203 LEU A O 1
ATOM 1550 N N . VAL A 1 204 ? -10.190 -4.373 -3.019 1.00 79.56 204 VAL A N 1
ATOM 1551 C CA . VAL A 1 204 ? -8.941 -4.843 -2.397 1.00 79.56 204 VAL A CA 1
ATOM 1552 C C . VAL A 1 204 ? -8.548 -3.958 -1.213 1.00 79.56 204 VAL A C 1
ATOM 1554 O O . VAL A 1 204 ? -8.198 -4.483 -0.158 1.00 79.56 204 VAL A O 1
ATOM 1557 N N . ILE A 1 205 ? -8.657 -2.633 -1.344 1.00 79.50 205 ILE A N 1
ATOM 1558 C CA . ILE A 1 205 ? -8.347 -1.687 -0.261 1.00 79.50 205 ILE A CA 1
ATOM 1559 C C . ILE A 1 205 ? -9.278 -1.894 0.935 1.00 79.50 205 ILE A C 1
ATOM 1561 O O . ILE A 1 205 ? -8.804 -1.948 2.069 1.00 79.50 205 ILE A O 1
ATOM 1565 N N . VAL A 1 206 ? -10.583 -2.055 0.701 1.00 81.75 206 VAL A N 1
ATOM 1566 C CA . VAL A 1 206 ? -11.554 -2.304 1.778 1.00 81.75 206 VAL A CA 1
ATOM 1567 C C . VAL A 1 206 ? -11.277 -3.641 2.468 1.00 81.75 206 VAL A C 1
ATOM 1569 O O . VAL A 1 206 ? -11.327 -3.709 3.695 1.00 81.75 206 VAL A O 1
ATOM 1572 N N . LEU A 1 207 ? -10.928 -4.693 1.721 1.00 84.38 207 LEU A N 1
ATOM 1573 C CA . LEU A 1 207 ? -10.588 -5.993 2.306 1.00 84.38 207 LEU A CA 1
ATOM 1574 C C . LEU A 1 207 ? -9.288 -5.947 3.114 1.00 84.38 207 LEU A C 1
ATOM 1576 O O . LEU A 1 207 ? -9.268 -6.394 4.259 1.00 84.38 207 LEU A O 1
ATOM 1580 N N . VAL A 1 208 ? -8.212 -5.395 2.549 1.00 83.94 208 VAL A N 1
ATOM 1581 C CA . VAL A 1 208 ? -6.903 -5.312 3.217 1.00 83.94 208 VAL A CA 1
ATOM 1582 C C . VAL A 1 208 ? -6.968 -4.366 4.415 1.00 83.94 208 VAL A C 1
ATOM 1584 O O . VAL A 1 208 ? -6.508 -4.717 5.501 1.00 83.94 208 VAL A O 1
ATOM 1587 N N . GLY A 1 209 ? -7.585 -3.194 4.251 1.00 84.38 209 GLY A N 1
ATOM 1588 C CA . GLY A 1 209 ? -7.796 -2.227 5.326 1.00 84.38 209 GLY A CA 1
ATOM 1589 C C . GLY A 1 209 ? -8.709 -2.771 6.423 1.00 84.38 209 GLY A C 1
ATOM 1590 O O . GLY A 1 209 ? -8.410 -2.610 7.604 1.00 84.38 209 GLY A O 1
ATOM 1591 N N . GLY A 1 210 ? -9.779 -3.477 6.052 1.00 85.25 210 GLY A N 1
ATOM 1592 C CA . GLY A 1 210 ? -10.671 -4.163 6.987 1.00 85.25 210 GLY A CA 1
ATOM 1593 C C . GLY A 1 210 ? -9.958 -5.256 7.786 1.00 85.25 210 GLY A C 1
ATOM 1594 O O . GLY A 1 210 ? -10.070 -5.294 9.011 1.00 85.25 210 GLY A O 1
ATOM 1595 N N . LEU A 1 211 ? -9.163 -6.100 7.121 1.00 85.75 211 LEU A N 1
ATOM 1596 C CA . LEU A 1 211 ? -8.335 -7.110 7.789 1.00 85.75 211 LEU A CA 1
ATOM 1597 C C . LEU A 1 211 ? -7.327 -6.470 8.746 1.00 85.75 211 LEU A C 1
ATOM 1599 O O . LEU A 1 211 ? -7.191 -6.930 9.879 1.00 85.75 211 LEU A O 1
ATOM 1603 N N . LEU A 1 212 ? -6.662 -5.390 8.329 1.00 84.94 212 LEU A N 1
ATOM 1604 C CA . LEU A 1 212 ? -5.722 -4.659 9.179 1.00 84.94 212 LEU A CA 1
ATOM 1605 C C . LEU A 1 212 ? -6.422 -4.071 10.410 1.00 84.94 212 LEU A C 1
ATOM 1607 O O . LEU A 1 212 ? -5.918 -4.231 11.521 1.00 84.94 212 LEU A O 1
ATOM 1611 N N . LEU A 1 213 ? -7.599 -3.458 10.243 1.00 84.19 213 LEU A N 1
ATOM 1612 C CA . LEU A 1 213 ? -8.404 -2.941 11.356 1.00 84.19 213 LEU A CA 1
ATOM 1613 C C . LEU A 1 213 ? -8.731 -4.040 12.372 1.00 84.19 213 LEU A C 1
ATOM 1615 O O . LEU A 1 213 ? -8.573 -3.829 13.576 1.00 84.19 213 LEU A O 1
ATOM 1619 N N . ILE A 1 214 ? -9.151 -5.217 11.898 1.00 81.44 214 ILE A N 1
ATOM 1620 C CA . ILE A 1 214 ? -9.472 -6.362 12.760 1.00 81.44 214 ILE A CA 1
ATOM 1621 C C . ILE A 1 214 ? -8.217 -6.851 13.491 1.00 81.44 214 ILE A C 1
ATOM 1623 O O . ILE A 1 214 ? -8.244 -7.001 14.713 1.00 81.44 214 ILE A O 1
ATOM 1627 N N . LEU A 1 215 ? -7.106 -7.056 12.776 1.00 82.00 215 LEU A N 1
ATOM 1628 C CA . LEU A 1 215 ? -5.849 -7.539 13.357 1.00 82.00 215 LEU A CA 1
ATOM 1629 C C . LEU A 1 215 ? -5.318 -6.596 14.437 1.00 82.00 215 LEU A C 1
ATOM 1631 O O . LEU A 1 215 ? -4.990 -7.040 15.539 1.00 82.00 215 LEU A O 1
ATOM 1635 N N . VAL A 1 216 ? -5.280 -5.294 14.152 1.00 79.19 216 VAL A N 1
ATOM 1636 C CA . VAL A 1 216 ? -4.806 -4.291 15.111 1.00 79.19 216 VAL A CA 1
ATOM 1637 C C . VAL A 1 216 ? -5.754 -4.181 16.307 1.00 79.19 216 VAL A C 1
ATOM 1639 O O . VAL A 1 216 ? -5.290 -4.063 17.441 1.00 79.19 216 VAL A O 1
ATOM 1642 N N . SER A 1 217 ? -7.068 -4.290 16.094 1.00 74.50 217 SER A N 1
ATOM 1643 C CA . SER A 1 217 ? -8.048 -4.300 17.190 1.00 74.50 217 SER A CA 1
ATOM 1644 C C . SER A 1 217 ? -7.851 -5.492 18.122 1.00 74.50 217 SER A C 1
ATOM 1646 O O . SER A 1 217 ? -7.890 -5.328 19.341 1.00 74.50 217 SER A O 1
ATOM 1648 N N . ILE A 1 218 ? -7.580 -6.680 17.572 1.00 75.56 218 ILE A N 1
ATOM 1649 C CA . ILE A 1 218 ? -7.281 -7.879 18.366 1.00 75.56 218 ILE A CA 1
ATOM 1650 C C . ILE A 1 218 ? -5.971 -7.694 19.138 1.00 75.56 218 ILE A C 1
ATOM 1652 O O . ILE A 1 218 ? -5.947 -7.951 20.341 1.00 75.56 218 ILE A O 1
ATOM 1656 N N . LEU A 1 219 ? -4.905 -7.208 18.491 1.00 75.75 219 LEU A N 1
ATOM 1657 C CA . LEU A 1 219 ? -3.619 -6.942 19.150 1.00 75.75 219 LEU A CA 1
ATOM 1658 C C . LEU A 1 219 ? -3.756 -5.930 20.294 1.00 75.75 219 LEU A C 1
ATOM 1660 O O . LEU A 1 219 ? -3.268 -6.169 21.399 1.00 75.75 219 LEU A O 1
ATOM 1664 N N . SER A 1 220 ? -4.449 -4.819 20.045 1.00 68.25 220 SER A N 1
ATOM 1665 C CA . SER A 1 220 ? -4.689 -3.773 21.042 1.00 68.25 220 SER A CA 1
ATOM 1666 C C . SER A 1 220 ? -5.542 -4.295 22.203 1.00 68.25 220 SER A C 1
ATOM 1668 O O . SER A 1 220 ? -5.196 -4.104 23.372 1.00 68.25 220 SER A O 1
ATOM 1670 N N . SER A 1 221 ? -6.604 -5.048 21.895 1.00 67.12 221 SER A N 1
ATOM 1671 C CA . SER A 1 221 ? -7.451 -5.705 22.893 1.00 67.12 221 SER A CA 1
ATOM 1672 C C . SER A 1 221 ? -6.652 -6.690 23.751 1.00 67.12 221 SER A C 1
ATOM 1674 O O . SER A 1 221 ? -6.751 -6.656 24.976 1.00 67.12 221 SER A O 1
ATOM 1676 N N . GLN A 1 222 ? -5.791 -7.515 23.149 1.00 68.69 222 GLN A N 1
ATOM 1677 C CA . GLN A 1 222 ? -4.938 -8.449 23.886 1.00 68.69 222 GLN A CA 1
ATOM 1678 C C . GLN A 1 222 ? -3.901 -7.742 24.764 1.00 68.69 222 GLN A C 1
ATOM 1680 O O . GLN A 1 222 ? -3.687 -8.181 25.895 1.00 68.69 222 GLN A O 1
ATOM 1685 N N . TRP A 1 223 ? -3.286 -6.654 24.288 1.00 63.50 223 TRP A N 1
ATOM 1686 C CA . TRP A 1 223 ? -2.337 -5.858 25.073 1.00 63.50 223 TRP A CA 1
ATOM 1687 C C . TRP A 1 223 ? -3.012 -5.204 26.288 1.00 63.50 223 TRP A C 1
ATOM 1689 O O . TRP A 1 223 ? -2.461 -5.211 27.390 1.00 63.50 223 TRP A O 1
ATOM 1699 N N . LEU A 1 224 ? -4.242 -4.712 26.118 1.00 57.66 224 LEU A N 1
ATOM 1700 C CA . LEU A 1 224 ? -5.025 -4.119 27.201 1.00 57.66 224 LEU A CA 1
ATOM 1701 C C . LEU A 1 224 ? -5.547 -5.170 28.199 1.00 57.66 224 LEU A C 1
ATOM 1703 O O . LEU A 1 224 ? -5.543 -4.931 29.405 1.00 57.66 224 LEU A O 1
ATOM 1707 N N . LEU A 1 225 ? -5.973 -6.342 27.718 1.00 54.88 225 LEU A N 1
ATOM 1708 C CA . LEU A 1 225 ? -6.567 -7.404 28.541 1.00 54.88 225 LEU A CA 1
ATOM 1709 C C . LEU A 1 225 ? -5.539 -8.281 29.276 1.00 54.88 225 LEU A C 1
ATOM 1711 O O . LEU A 1 225 ? -5.924 -8.958 30.237 1.00 54.88 225 LEU A O 1
ATOM 1715 N N . HIS A 1 226 ? -4.265 -8.263 28.861 1.00 52.56 226 HIS A N 1
ATOM 1716 C CA . HIS A 1 226 ? -3.156 -8.903 29.586 1.00 52.56 226 HIS A CA 1
ATOM 1717 C C . HIS A 1 226 ? -2.667 -8.095 30.794 1.00 52.56 226 HIS A C 1
ATOM 1719 O O . HIS A 1 226 ? -1.997 -8.660 31.663 1.00 52.56 226 HIS A O 1
ATOM 1725 N N . LYS A 1 227 ? -3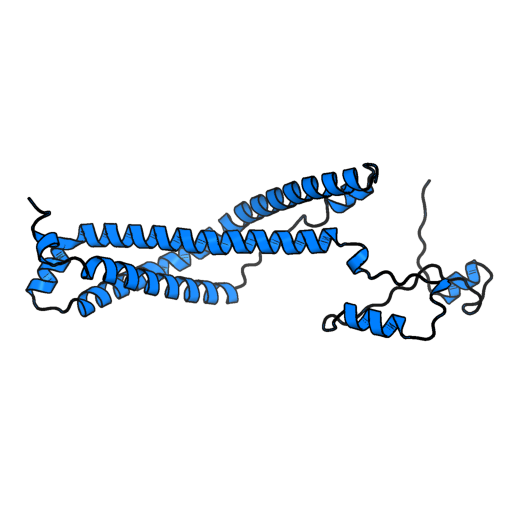.023 -6.808 30.913 1.00 51.97 227 LYS A N 1
ATOM 1726 C CA . LYS A 1 227 ? -2.773 -6.063 32.152 1.00 51.97 227 LYS A CA 1
ATOM 1727 C C . LYS A 1 227 ? -3.665 -6.610 33.265 1.00 51.97 227 LYS A C 1
ATOM 1729 O O . LYS A 1 227 ? -4.875 -6.787 33.094 1.00 51.97 227 LYS A O 1
ATOM 1734 N N . LYS A 1 228 ? -3.061 -6.933 34.413 1.00 44.75 228 LYS A N 1
ATOM 1735 C CA . LYS A 1 228 ? -3.797 -7.514 35.540 1.00 44.75 228 LYS A CA 1
ATOM 1736 C C . LYS A 1 228 ? -4.854 -6.509 36.036 1.00 44.75 228 LYS A C 1
ATOM 1738 O O . LYS A 1 228 ? -4.537 -5.329 36.173 1.00 44.75 228 LYS A O 1
ATOM 1743 N N . PRO A 1 229 ? -6.072 -6.965 36.397 1.00 49.66 229 PRO A N 1
ATOM 1744 C CA . PRO A 1 229 ? -7.163 -6.104 36.883 1.00 49.66 229 PRO A CA 1
ATOM 1745 C C . PRO A 1 229 ? -6.769 -5.209 38.065 1.00 49.66 229 PRO A C 1
ATOM 1747 O O . PRO A 1 229 ? -7.353 -4.154 38.273 1.00 49.66 229 PRO A O 1
ATOM 1750 N N . LYS A 1 230 ? -5.763 -5.639 38.834 1.00 48.59 230 LYS A N 1
ATOM 1751 C CA . LYS A 1 230 ? -5.269 -4.948 40.022 1.00 48.59 230 LYS A CA 1
ATOM 1752 C C . LYS A 1 230 ? -4.471 -3.677 39.700 1.00 48.59 230 LYS A C 1
ATOM 1754 O O . LYS A 1 230 ? -4.495 -2.766 40.505 1.00 48.59 230 LYS A O 1
ATOM 1759 N N . GLU A 1 231 ? -3.818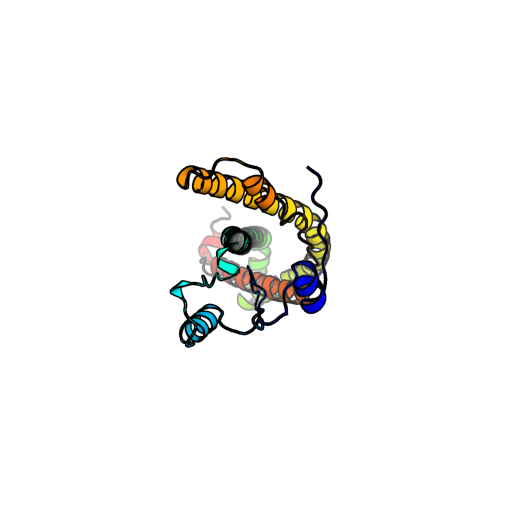 -3.580 38.541 1.00 54.12 231 GLU A N 1
ATOM 1760 C CA . GLU A 1 231 ? -3.106 -2.352 38.131 1.00 54.12 231 GLU A CA 1
ATOM 1761 C C . GLU A 1 231 ? -4.049 -1.327 37.490 1.00 54.12 231 GLU A C 1
ATOM 1763 O O . GLU A 1 231 ? -3.843 -0.131 37.626 1.00 54.12 231 GLU A O 1
ATOM 1768 N N . LEU A 1 232 ? -5.137 -1.779 36.858 1.00 52.28 232 LEU A N 1
ATOM 1769 C CA . LEU A 1 232 ? -6.155 -0.900 36.264 1.00 52.28 232 LEU A CA 1
ATOM 1770 C C . LEU A 1 232 ? -6.968 -0.102 37.301 1.00 52.28 232 LEU A C 1
ATOM 1772 O O . LEU A 1 232 ? -7.582 0.896 36.933 1.00 52.28 232 LEU A O 1
ATOM 1776 N N . LEU A 1 233 ? -6.987 -0.542 38.564 1.00 52.03 233 LEU A N 1
ATOM 1777 C CA . LEU A 1 233 ? -7.711 0.101 39.669 1.00 52.03 233 LEU A CA 1
ATOM 1778 C C . LEU A 1 233 ? -6.810 0.897 40.624 1.00 52.03 233 LEU A C 1
ATOM 1780 O O . LEU A 1 233 ? -7.329 1.711 41.376 1.00 52.03 233 LEU A O 1
ATOM 1784 N N . VAL A 1 234 ? -5.495 0.658 40.616 1.00 52.06 234 VAL A N 1
ATOM 1785 C CA . VAL A 1 234 ? -4.540 1.338 41.514 1.00 52.06 234 VAL A CA 1
ATOM 1786 C C . VAL A 1 234 ? -3.935 2.586 40.855 1.00 52.06 234 VAL A C 1
ATOM 1788 O O . VAL A 1 234 ? -3.508 3.490 41.552 1.00 52.06 234 VAL A O 1
ATOM 1791 N N . ASP A 1 235 ? -4.011 2.707 39.527 1.00 48.19 235 ASP A N 1
ATOM 1792 C CA . ASP A 1 235 ? -3.605 3.905 38.762 1.00 48.19 235 ASP A CA 1
ATOM 1793 C C . ASP A 1 235 ? -4.664 5.041 38.795 1.00 48.19 235 ASP A C 1
ATOM 1795 O O . ASP A 1 235 ? -4.724 5.881 37.896 1.00 48.19 2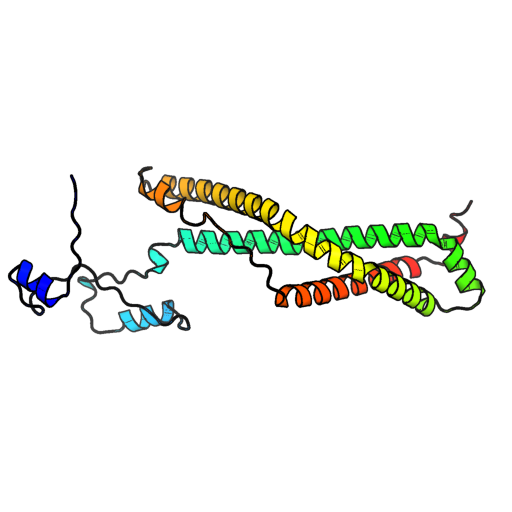35 ASP A O 1
ATOM 1799 N N . VAL A 1 236 ? -5.570 5.016 39.783 1.00 47.59 236 VAL A N 1
ATOM 1800 C CA . VAL A 1 236 ? -6.635 6.020 39.998 1.00 47.59 236 VAL A CA 1
ATOM 1801 C C . VAL A 1 236 ? -6.460 6.761 41.338 1.00 47.59 236 VAL A C 1
ATOM 1803 O O . VAL A 1 236 ? -7.328 7.550 41.705 1.00 47.59 236 VAL A O 1
ATOM 1806 N N . GLU A 1 237 ? -5.348 6.555 42.050 1.00 40.38 237 GLU A N 1
ATOM 1807 C CA . GLU A 1 237 ? -4.902 7.478 43.111 1.00 40.38 237 GLU A CA 1
ATOM 1808 C C . GLU A 1 237 ? -3.935 8.537 42.573 1.00 40.38 237 GLU A C 1
ATOM 1810 O O . GLU A 1 237 ? -3.001 8.172 41.823 1.00 40.38 237 GLU A O 1
#

Foldseek 3Di:
DDDDDDDDDLQVVQVVVVHGSVGDDDPDDDDDDDPVDDVVVVVVVVVPDPDPCVVDDDDDPCNVPVLVVVLVVLLVVVVVCCVVVVLVVVLVVLLVVLLVVCVVCLVVVVVCVVVVDDLVVVLVVVLVVVVVVVVVVLVVCVVVCVVVVVVVVVVSCVVSLVVSLVVVVVVCVVVVPPPDPVSVVSSPDPPDDPDDPDVVVSVVCCVVVSVSSVVSSVVSSVVVVPPDPVVSVVVPD

InterPro domains:
  IPR003838 ABC3 transporter permease, C-terminal [PF02687] (83-228)
  IPR051447 Lipoprotein-rel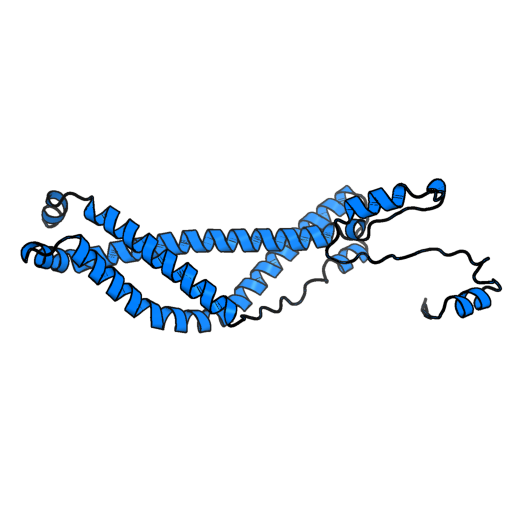easing system transmembrane protein [PTHR30489] (4-233)

=== Feature glossary ===
Annotated list of the representations used here:

Nearest PDB structures. The Foldseek neighbor list gives the closest experimentally determined structures in the PDB, ranked by structural alignment. TM-score near 1 means near-identical fold; near 0.3 means only rough topology match. This is how one finds what a novel AlphaFold prediction most resembles in the solved-structure universe.

Foldseek 3Di. Foldseek's 3Di representation compresses backbone geometry into a per-residue letter drawn from a learned twenty-state alphabet. It captures the tertiary interaction pattern around each residue — which residues are packed against it in space, regardless of where they are in sequence.

Radius of gyration, Cα contacts, bounding box. Radius of gyration (Rg) is the root-mean-square distance of Cα atoms from their centroid — a single number for overall size and compactness. A globular domain of N residues has Rg ≈ 2.2·N^0.38 Å; an extended or disordered chain has a much larger Rg. The Cα contact count is the number of residue pairs whose Cα atoms are within 8 Å and are more than four positions apart in sequence — a standard proxy for tertiary packing density. The bounding box is the smallest axis-aligned box enclosing all Cα atoms.

InterPro / GO / CATH / organism. The annotation block draws on four external resources. InterPro: which protein families and domains the sequence belongs to. GO: standardized terms for what the protein does, what process it participates in, and where in the cell it acts. CATH: which structural fold it has in the CATH hierarchy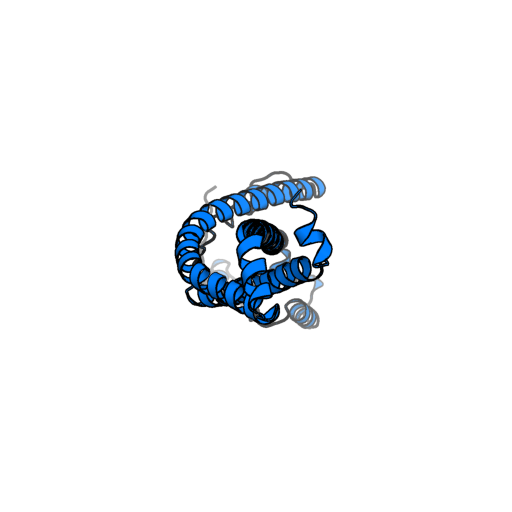. Organism: the species of origin.

mmCIF coordinates. The mmCIF block holds the 3D Cartesian coordinates of each backbone atom (N, Cα, C, O) in ångströms. mmCIF is the PDB's canonical archive format — a tagged-loop text representation of the atomic model.

pLDDT. pLDDT is the predicted lDDT-Cα score: AlphaFold's confidence that the local environment of each residue (all inter-atomic distances within 15 Å) is correctly placed. It is a per-residue number between 0 and 100, with higher meaning more reliable.

Backbone torsions (φ/ψ). φ (phi) and ψ (psi) are the two rotatable backbone dihedrals per residue: φ is the C(i-1)–N–Cα–C torsion, ψ is the N–Cα–C–N(i+1) torsion, both in degrees on (−180°, 180°]. α-helical residues cluster near (−60°, −45°); β-strand residues near (−120°, +130°). A Ramachandran plot is simply a scatter of (φ, ψ) for every residue.

B-factor. For experimental (PDB) structures, the B-factor (temperature factor) quantifies the positional spread of each atom in the crystal — a combination of thermal vibration and static disorder — in units of Å². High B-factors mark flexible loops or poorly resolved regions; low B-factors mark the rigid, well-ordered core.

Secondary structure (3-state, P-SEA). SS3 is a coarse helix/strand/coil call (letters a/b/c) made by the P-SEA algorithm from inter-Cα distances and dihedrals. It is less detailed than DSSP but needs only Cα positions.

Predicted aligned error. Predicted aligned error is AlphaFold's pairwise confidence. Unlike pLDDT (per-residue), PAE is per-residue-pair and captures whether two parts of the structure are correctly placed relative to each other. Units are ångströms of expected positional error.

Solvent-accessible surface area. Solvent-accessible surface area (SASA) is the area in Å² traced out by the centre of a 1.4 Å probe sphere (a water molecule) rolled over the protein's van der Waals surface (Shrake–Rupley / Lee–Richards construction). Buried residues have near-zero SASA; fully exposed residues can exceed 200 Å². The total SASA scales roughly with the number of surface residues.

Secondary structure (8-state, DSSP). The SS8 string is DSSP's per-residue secondary-structure call. α-helix (H) means an i→i+4 H-bond ladder; β-strand (E) means the residue participates in a β-sheet; 3₁₀ (G) and π (I) are tighter and wider helices; T/S are turns/bends; '-' is loop.

Rendered structure images. Structure images are PyMOL renders from six orthogonal camera directions. Cartoon representation draws helices as coils and strands as arrows; sticks shows the backbone as bonds; surface shows the solvent-excluded envelope. Rainbow coloring maps sequence position to hue (blue→red, N→C); chain coloring assigns a distinct color per polypeptide.

Sequence. The amino-acid sequence is the protein's primary structure: the linear order of residues from the N-terminus to the C-terminus, written in one-letter code. Everything else here — the 3D coordinates, the secondary structure, the domain annotations — is ultimately a consequence of this string.

Contact-map, Ramachandran, and PAE plots. Three diagnostic plots accompany the record. The Cα contact map visualizes the tertiary structure as a 2D adjacency matrix (8 Å cutoff, sequence-local contacts suppressed). The Ramachandran plot shows the distribution of backbone (φ, ψ) torsions, with points in the α and β basins reflecting secondary structure content. The PAE plot shows AlphaFold's inter-residue confidence as a color matrix.